Protein 3ST1 (pdb70)

Sequence (212 aa):
AGTVMDHDKIAKLPASGSPLETKFQPQLHIGNGCHSYPAVDAQGNWSGGLKPTGAPSAACKDTSKAQTYVRSSATFQGKTALVYAWYMPKDEISTGIGHRHDWEGAVVFLNSDTQQIDGVAASAHGKWRKYPNPGGANIDDTHVKLQYSAEPVINSHALDLTDKGGDLPTLASWEGMGADARAAINERSHWGDANPPIADSLIGSSLSGAWMW

Foldseek 3Di:
DAEEDAQVPADAFFFDADPLLLLQAAFEAEPDAAAFAHQAALQQHGYLFDAQADARHPPGHDPVRHEKEWEWDCPPQWIKIKMKTKTQWWYPYGPQGGGMAIWIKIFTAHNPPRATQWMWTDDPVAIRIGGPDDDLQADNNHGYWYWDRDVVSSTIIIDGDSDGHDDHRYHYCVRSDDSNLVSLQPQVSGVSYHHCVHPVRVVVVRVRHDDD

Secondary structure (DSSP, 8-state):
---EE-TTTSPPPPP---HHHHHTPPEEEE-SSPPPB-SB-TTS-EE----S-SSTTTT---GGG--EEEEEEEETTEEEEEEEEEEEEEEEETTEEEEEEEEEEEEEEETTT--EEEEEEEETTEEEEEES--GGGEETTEEEEEEEEEGGGTEEEEEE-SS--B---EEETTTS-HHHHHHHH-GGGSTT---TTSTTTHHHHHHHH---

Organism: Moniliophthora perniciosa (NCBI:txid153609)

Solvent-accessible surface area: 8728 Å² total; per-residue (Å²): 146,23,75,82,60,75,15,64,130,3,63,67,2,97,77,40,20,45,122,42,13,70,94,6,6,0,18,4,53,27,38,75,7,1,42,4,4,0,0,0,5,50,115,7,23,59,0,19,8,30,134,19,55,42,57,49,31,34,61,0,123,62,91,75,46,16,0,0,0,0,44,57,25,124,37,120,52,36,36,0,1,0,0,0,0,0,0,0,5,5,0,38,52,90,47,96,25,54,101,8,5,18,5,0,0,0,0,0,0,38,78,129,98,83,96,17,14,0,0,0,0,13,7,86,83,156,47,67,91,34,82,108,21,33,66,65,41,40,68,121,23,29,0,27,0,46,0,18,29,33,88,136,56,101,1,2,0,0,56,40,14,91,102,49,23,70,78,12,45,7,0,4,24,149,37,12,31,65,83,0,66,61,5,0,39,76,86,97,30,0,62,92,9,73,0,11,0,0,86,74,36,22,44,65,4,14,70,25,0,49,36,133

Structure (mmCIF, N/CA/C/O backbone):
data_3ST1
#
_entry.id   3ST1
#
_cell.length_a   89.480
_cell.length_b   44.210
_cell.length_c   60.170
_cell.angle_alpha   90.00
_cell.angle_beta   110.04
_cell.angle_gamma   90.00
#
_symmetry.space_group_name_H-M   'C 1 2 1'
#
loop_
_entity.id
_entity.type
_entity.pdbx_description
1 polymer 'Necrosis-and ethylene-inducing protein'
2 non-polymer 'ZINC ION'
3 non-polymer 'SODIUM ION'
4 water water
#
loop_
_atom_site.group_PDB
_atom_site.id
_atom_site.type_symbol
_atom_site.label_atom_id
_atom_site.label_alt_id
_atom_site.label_comp_id
_atom_site.label_asym_id
_atom_site.label_entity_id
_atom_site.label_seq_id
_atom_site.pdbx_PDB_ins_code
_atom_site.Cartn_x
_atom_site.Cartn_y
_atom_site.Cartn_z
_atom_site.occupancy
_atom_site.B_iso_or_equiv
_atom_site.auth_seq_id
_atom_site.auth_comp_id
_atom_site.auth_asym_id
_atom_site.auth_atom_id
_atom_site.pdbx_PDB_model_num
ATOM 1 N N . ALA A 1 3 ? -5.263 -22.756 24.385 1.00 28.71 19 ALA A N 1
ATOM 2 C CA . ALA A 1 3 ? -6.346 -21.728 24.119 1.00 27.30 19 ALA A CA 1
ATOM 3 C C . ALA A 1 3 ? -5.661 -20.372 23.874 1.00 25.96 19 ALA A C 1
ATOM 4 O O . ALA A 1 3 ? -4.551 -20.156 24.382 1.00 26.55 19 ALA A O 1
ATOM 6 N N . GLY A 1 4 ? -6.301 -19.477 23.117 1.00 23.22 20 GLY A N 1
ATOM 7 C CA . GLY A 1 4 ? -5.809 -18.093 22.995 1.00 19.58 20 GLY A CA 1
ATOM 8 C C . GLY A 1 4 ? -5.646 -17.412 24.335 1.00 16.95 20 GLY A C 1
ATOM 9 O O . GLY A 1 4 ? -6.423 -17.644 25.283 1.00 17.36 20 GLY A O 1
ATOM 10 N N . THR A 1 5 ? -4.621 -16.573 24.427 1.00 15.59 21 THR A N 1
ATOM 11 C CA . THR A 1 5 ? -4.362 -15.723 25.575 1.00 14.41 21 THR A CA 1
ATOM 12 C C . THR A 1 5 ? -4.025 -14.316 25.053 1.00 13.87 21 THR A C 1
ATOM 13 O O . THR A 1 5 ? -3.816 -14.130 23.839 1.00 14.08 21 THR A O 1
ATOM 17 N N . VAL A 1 6 ? -3.904 -13.350 25.960 1.00 13.07 22 VAL A N 1
ATOM 18 C CA . VAL A 1 6 ? -3.340 -12.040 25.596 1.00 12.97 22 VAL A CA 1
ATOM 19 C C . VAL A 1 6 ? -1.893 -12.247 25.184 1.00 13.36 22 VAL A C 1
ATOM 20 O O . VAL A 1 6 ? -1.233 -13.211 25.645 1.00 12.74 22 VAL A O 1
ATOM 24 N N . MET A 1 7 ? -1.416 -11.420 24.253 1.00 13.44 23 MET A N 1
ATOM 25 C CA . MET A 1 7 ? -0.015 -11.382 23.854 1.00 14.70 23 MET A CA 1
ATOM 26 C C . MET A 1 7 ? 0.443 -9.962 23.669 1.00 14.43 23 MET A C 1
ATOM 27 O O . MET A 1 7 ? -0.358 -9.095 23.377 1.00 15.09 23 MET A O 1
ATOM 32 N N . ASP A 1 8 ? 1.749 -9.732 23.824 1.00 14.30 24 ASP A N 1
ATOM 33 C CA . ASP A 1 8 ? 2.294 -8.376 23.607 1.00 13.46 24 ASP A CA 1
ATOM 34 C C . ASP A 1 8 ? 1.892 -7.804 22.233 1.00 12.46 24 ASP A C 1
ATOM 35 O O . ASP A 1 8 ? 1.945 -8.505 21.241 1.00 12.24 24 ASP A O 1
ATOM 40 N N . HIS A 1 9 ? 1.510 -6.521 22.166 1.00 12.11 25 HIS A N 1
ATOM 41 C CA . HIS A 1 9 ? 1.045 -5.964 20.896 1.00 11.12 25 HIS A CA 1
ATOM 42 C C . HIS A 1 9 ? 2.048 -6.134 19.724 1.00 12.55 25 HIS A C 1
ATOM 43 O O . HIS A 1 9 ? 1.625 -6.153 18.596 1.00 10.26 25 HIS A O 1
ATOM 50 N N . ASP A 1 10 ? 3.375 -6.160 20.013 1.00 14.11 26 ASP A N 1
ATOM 51 C CA . ASP A 1 10 ? 4.440 -6.276 19.009 1.00 14.26 26 ASP A CA 1
ATOM 52 C C . ASP A 1 10 ? 4.958 -7.684 18.806 1.00 15.98 26 ASP A C 1
ATOM 53 O O . ASP A 1 10 ? 5.910 -7.885 18.054 1.00 16.91 26 ASP A O 1
ATOM 58 N N . LYS A 1 11 ? 4.305 -8.660 19.418 1.00 15.70 27 LYS A N 1
ATOM 59 C CA . LYS A 1 11 ? 4.675 -10.071 19.300 1.00 17.10 27 LYS A CA 1
ATOM 60 C C . LYS A 1 11 ? 3.577 -10.915 18.660 1.00 17.46 27 LYS A C 1
ATOM 61 O O . LYS A 1 11 ? 3.838 -12.000 18.107 1.00 19.89 27 LYS A O 1
ATOM 67 N N . ILE A 1 12 ? 2.345 -10.431 18.716 1.00 16.78 28 ILE A N 1
ATOM 68 C CA . ILE A 1 12 ? 1.260 -11.162 18.086 1.00 16.65 28 ILE A CA 1
ATOM 69 C C . ILE A 1 12 ? 1.472 -11.226 16.559 1.00 16.04 28 ILE A C 1
ATOM 70 O O . ILE A 1 12 ? 1.798 -10.212 15.942 1.00 15.99 28 ILE A O 1
ATOM 75 N N . ALA A 1 13 ? 1.357 -12.438 15.973 1.00 14.85 29 ALA A N 1
ATOM 76 C CA . ALA A 1 13 ? 1.585 -12.657 14.520 1.00 14.17 29 ALA A CA 1
ATOM 77 C C . ALA A 1 13 ? 0.364 -12.192 13.742 1.00 14.46 29 ALA A C 1
ATOM 78 O O . ALA A 1 13 ? -0.761 -12.418 14.190 1.00 16.79 29 ALA A O 1
ATOM 80 N N . LYS A 1 14 ? 0.546 -11.538 12.602 1.00 11.70 30 LYS A N 1
ATOM 81 C CA . LYS A 1 14 ? -0.607 -11.158 11.826 1.00 11.92 30 LYS A CA 1
ATOM 82 C C . LYS A 1 14 ? -1.354 -12.333 11.138 1.00 11.59 30 LYS A C 1
ATOM 83 O O . LYS A 1 14 ? -0.848 -13.463 10.937 1.00 11.82 30 LYS A O 1
ATOM 89 N N . LEU A 1 15 ? -2.598 -12.065 10.825 1.00 11.58 31 LEU A N 1
ATOM 90 C CA . LEU A 1 15 ? -3.358 -12.938 9.908 1.00 12.66 31 LEU A CA 1
ATOM 91 C C . LEU A 1 15 ? -2.881 -12.781 8.442 1.00 11.58 31 LEU A C 1
ATOM 92 O O . LEU A 1 15 ? -2.632 -11.636 7.963 1.00 13.14 31 LEU A O 1
ATOM 97 N N . PRO A 1 16 ? -2.775 -13.937 7.699 1.00 13.31 32 PRO A N 1
ATOM 98 C CA . PRO A 1 16 ? -2.469 -13.822 6.291 1.00 12.82 32 PRO A CA 1
ATOM 99 C C . PRO A 1 16 ? -3.616 -13.171 5.515 1.00 11.15 32 PRO A C 1
ATOM 100 O O . PRO A 1 16 ? -4.770 -13.070 6.018 1.00 11.99 32 PRO A O 1
ATOM 104 N N . ALA A 1 17 ? -3.313 -12.736 4.291 1.00 10.98 33 ALA A N 1
ATOM 105 C CA . ALA A 1 17 ? -4.355 -12.156 3.425 1.00 11.05 33 ALA A CA 1
ATOM 106 C C . ALA A 1 17 ? -5.410 -13.221 3.102 1.00 11.31 33 ALA A C 1
ATOM 107 O O . ALA A 1 17 ? -5.069 -14.351 2.709 1.00 11.79 33 ALA A O 1
ATOM 109 N N . SER A 1 18 ? -6.679 -12.897 3.299 1.00 10.60 34 SER A N 1
ATOM 110 C CA . SER A 1 18 ? -7.770 -13.816 2.984 1.00 10.49 34 SER A CA 1
ATOM 111 C C . SER A 1 18 ? -8.974 -13.051 2.391 1.00 10.79 34 SER A C 1
ATOM 112 O O . SER A 1 18 ? -10.031 -13.630 2.131 1.00 11.50 34 SER A O 1
ATOM 115 N N . GLY A 1 19 ? -8.802 -11.768 2.090 1.00 9.36 35 GLY A N 1
ATOM 116 C CA . GLY A 1 19 ? -9.891 -11.011 1.457 1.00 9.72 35 GLY A CA 1
ATOM 117 C C . GLY A 1 19 ? -10.312 -11.604 0.091 1.00 10.85 35 GLY A C 1
ATOM 118 O O . GLY A 1 19 ? -9.462 -12.063 -0.691 1.00 10.58 35 GLY A O 1
ATOM 119 N N . SER A 1 20 ? -11.600 -11.556 -0.215 1.00 10.30 36 SER A N 1
ATOM 120 C CA . SER A 1 20 ? -12.038 -11.989 -1.540 1.00 9.66 36 SER A CA 1
ATOM 121 C C . SER A 1 20 ? -11.508 -10.984 -2.595 1.00 10.30 36 SER A C 1
ATOM 122 O O . SER A 1 20 ? -10.965 -9.910 -2.256 1.00 9.54 36 SER A O 1
ATOM 125 N N . PRO A 1 21 ? -11.644 -11.328 -3.872 1.00 10.61 37 PRO A N 1
ATOM 126 C CA . PRO A 1 21 ? -11.211 -10.371 -4.888 1.00 10.27 37 PRO A CA 1
ATOM 127 C C . PRO A 1 21 ? -12.019 -9.064 -4.757 1.00 9.63 37 PRO A C 1
ATOM 128 O O . PRO A 1 21 ? -11.477 -7.959 -4.908 1.00 9.39 37 PRO A O 1
ATOM 132 N N . LEU A 1 22 ? -13.294 -9.180 -4.442 1.00 9.23 38 LEU A N 1
ATOM 133 C CA . LEU A 1 22 ? -14.118 -7.960 -4.307 1.00 9.67 38 LEU A CA 1
ATOM 134 C C . LEU A 1 22 ? -13.699 -7.118 -3.079 1.00 9.10 38 LEU A C 1
ATOM 135 O O . LEU A 1 22 ? -13.569 -5.896 -3.173 1.00 7.10 38 LEU A O 1
ATOM 140 N N . GLU A 1 23 ? -13.533 -7.780 -1.939 1.00 9.47 39 GLU A N 1
ATOM 141 C CA . GLU A 1 23 ? -13.021 -7.142 -0.725 1.00 7.77 39 GLU A CA 1
ATOM 142 C C . GLU A 1 23 ? -11.666 -6.486 -0.934 1.00 8.86 39 GLU A C 1
ATOM 143 O O . GLU A 1 23 ? -11.414 -5.385 -0.416 1.00 7.50 39 GLU A O 1
ATOM 149 N N . THR A 1 24 ? -10.778 -7.188 -1.645 1.00 8.91 40 THR A N 1
ATOM 150 C CA . THR A 1 24 ? -9.479 -6.609 -1.952 1.00 7.80 40 THR A CA 1
ATOM 151 C C . THR A 1 24 ? -9.573 -5.379 -2.860 1.00 8.91 40 THR A C 1
ATOM 152 O O . THR A 1 24 ? -8.886 -4.339 -2.620 1.00 6.43 40 THR A O 1
ATOM 156 N N . LYS A 1 25 ? -10.394 -5.487 -3.936 1.00 7.63 41 LYS A N 1
ATOM 157 C CA . LYS A 1 25 ? -10.628 -4.397 -4.870 1.00 10.15 41 LYS A CA 1
ATOM 158 C C . LYS A 1 25 ? -11.050 -3.062 -4.172 1.00 9.29 41 LYS A C 1
ATOM 159 O O . LYS A 1 25 ? -10.542 -1.970 -4.486 1.00 10.76 41 LYS A O 1
ATOM 165 N N . PHE A 1 26 ? -11.930 -3.206 -3.175 1.00 9.31 42 PHE A N 1
ATOM 166 C CA . PHE A 1 26 ? -12.569 -2.044 -2.586 1.00 8.90 42 PHE A CA 1
ATOM 167 C C . PHE A 1 26 ? -12.029 -1.619 -1.234 1.00 9.13 42 PHE A C 1
ATOM 168 O O . PHE A 1 26 ? -12.578 -0.729 -0.608 1.00 9.56 42 PHE A O 1
ATOM 176 N N . GLN A 1 27 ? -10.912 -2.228 -0.805 1.00 9.19 43 GLN A N 1
ATOM 177 C CA . GLN A 1 27 ? -10.306 -1.888 0.460 1.00 8.43 43 GLN A CA 1
ATOM 178 C C . GLN A 1 27 ? -9.917 -0.368 0.417 1.00 8.21 43 GLN A C 1
ATOM 179 O O . GLN A 1 27 ? -9.220 0.049 -0.516 1.00 9.09 43 GLN A O 1
ATOM 185 N N . PRO A 1 28 ? -10.406 0.424 1.357 1.00 7.98 44 PRO A N 1
ATOM 186 C CA . PRO A 1 28 ? -9.914 1.790 1.411 1.00 7.80 44 PRO A CA 1
ATOM 187 C C . PRO A 1 28 ? -8.417 1.827 1.682 1.00 7.91 44 PRO A C 1
ATOM 188 O O . PRO A 1 28 ? -7.904 1.038 2.526 1.00 9.05 44 PRO A O 1
ATOM 192 N N . GLN A 1 29 ? -7.769 2.815 1.061 1.00 7.63 45 GLN A N 1
ATOM 193 C CA . GLN A 1 29 ? -6.421 3.196 1.450 1.00 7.95 45 GLN A CA 1
ATOM 194 C C . GLN A 1 29 ? -6.520 3.904 2.799 1.00 9.03 45 GLN A C 1
ATOM 195 O O . GLN A 1 29 ? -7.498 4.621 3.079 1.00 10.26 45 GLN A O 1
ATOM 201 N N . LEU A 1 30 ? -5.481 3.754 3.607 1.00 7.64 46 LEU A N 1
ATOM 202 C CA . LEU A 1 30 ? -5.526 4.364 4.916 1.00 8.47 46 LEU A CA 1
ATOM 203 C C . LEU A 1 30 ? -4.236 5.112 5.125 1.00 8.03 46 LEU A C 1
ATOM 204 O O . LEU A 1 30 ? -3.165 4.514 5.172 1.00 8.94 46 LEU A O 1
ATOM 209 N N . HIS A 1 31 ? -4.329 6.430 5.211 1.00 9.09 47 HIS A N 1
ATOM 210 C CA . HIS A 1 31 ? -3.158 7.246 5.467 1.00 9.70 47 HIS A CA 1
ATOM 211 C C . HIS A 1 31 ? -3.120 7.596 6.940 1.00 9.28 47 HIS A C 1
ATOM 212 O O . HIS A 1 31 ? -4.076 8.155 7.426 1.00 11.76 47 HIS A O 1
ATOM 219 N N . ILE A 1 32 ? -1.991 7.330 7.619 1.00 10.83 48 ILE A N 1
ATOM 220 C CA . ILE A 1 32 ? -1.808 7.632 9.041 1.00 10.05 48 ILE A CA 1
ATOM 221 C C . ILE A 1 32 ? -1.295 9.080 9.121 1.00 12.30 48 ILE A C 1
ATOM 222 O O . ILE A 1 32 ? -0.126 9.359 8.864 1.00 12.12 48 ILE A O 1
ATOM 227 N N . GLY A 1 33 ? -2.187 9.985 9.451 1.00 11.59 49 GLY A N 1
ATOM 228 C CA . GLY A 1 33 ? -1.800 11.375 9.625 1.00 12.75 49 GLY A CA 1
ATOM 229 C C . GLY A 1 33 ? -1.001 11.587 10.886 1.00 12.84 49 GLY A C 1
ATOM 230 O O . GLY A 1 33 ? -0.044 12.357 10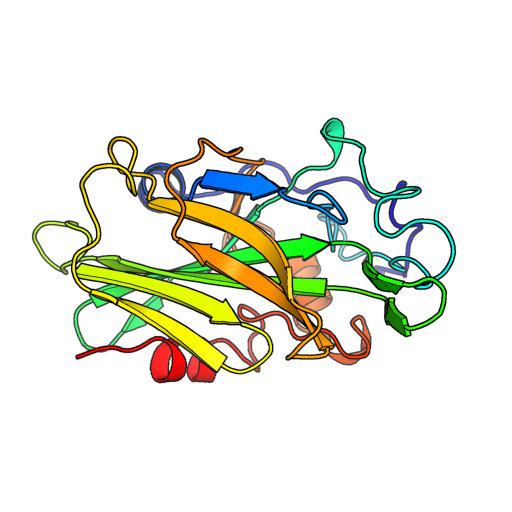.892 1.00 12.42 49 GLY A O 1
ATOM 231 N N . ASN A 1 34 ? -1.435 10.929 11.965 1.00 12.60 50 ASN A N 1
ATOM 232 C CA . ASN A 1 34 ? -0.727 10.867 13.247 1.00 13.16 50 ASN A CA 1
ATOM 233 C C . ASN A 1 34 ? -1.273 9.708 14.102 1.00 11.74 50 ASN A C 1
ATOM 234 O O . ASN A 1 34 ? -2.275 9.067 13.740 1.00 11.47 50 ASN A O 1
ATOM 239 N N . GLY A 1 35 ? -0.562 9.409 15.182 1.00 11.42 51 GLY A N 1
ATOM 240 C CA . GLY A 1 35 ? -0.855 8.278 16.026 1.00 10.36 51 GLY A CA 1
ATOM 241 C C . GLY A 1 35 ? -0.271 7.005 15.467 1.00 10.39 51 GLY A C 1
ATOM 242 O O . GLY A 1 35 ? 0.680 7.019 14.673 1.00 12.91 51 GLY A O 1
ATOM 243 N N . CYS A 1 36 ? -0.870 5.893 15.862 1.00 9.83 52 CYS A N 1
ATOM 244 C CA . CYS A 1 36 ? -0.399 4.558 15.542 1.00 9.07 52 CYS A CA 1
ATOM 245 C C . CYS A 1 36 ? -0.718 4.168 14.094 1.00 8.66 52 CYS A C 1
ATOM 246 O O . CYS A 1 36 ? -1.756 4.528 13.518 1.00 8.75 52 CYS A O 1
ATOM 249 N N . HIS A 1 37 ? 0.158 3.356 13.544 1.00 8.78 53 HIS A N 1
ATOM 250 C CA . HIS A 1 37 ? -0.194 2.549 12.408 1.00 9.60 53 HIS A CA 1
ATOM 251 C C . HIS A 1 37 ? -1.017 1.327 12.892 1.00 9.63 53 HIS A C 1
ATOM 252 O O . HIS A 1 37 ? -1.090 1.009 14.108 1.00 9.26 53 HIS A O 1
ATOM 259 N N . SER A 1 38 ? -1.627 0.642 11.930 1.00 8.84 54 SER A N 1
ATOM 260 C CA . SER A 1 38 ? -2.497 -0.460 12.258 1.00 8.22 54 SER A CA 1
ATOM 261 C C . SER A 1 38 ? -1.615 -1.626 12.673 1.00 7.82 54 SER A C 1
ATOM 262 O O . SER A 1 38 ? -0.480 -1.772 12.170 1.00 10.55 54 SER A O 1
ATOM 265 N N . TYR A 1 39 ? -2.157 -2.476 13.570 1.00 7.28 55 TYR A N 1
ATOM 266 C CA . TYR A 1 39 ? -1.459 -3.662 14.118 1.00 7.77 55 TYR A CA 1
ATOM 267 C C . TYR A 1 39 ? -2.425 -4.820 14.077 1.00 7.82 55 TYR A C 1
ATOM 268 O O . TYR A 1 39 ? -3.612 -4.602 13.863 1.00 8.59 55 TYR A O 1
ATOM 277 N N . PRO A 1 40 ? -1.914 -6.049 14.234 1.00 8.38 56 PRO A N 1
ATOM 278 C CA . PRO A 1 40 ? -2.844 -7.199 14.344 1.00 8.41 56 PRO A CA 1
ATOM 279 C C . PRO A 1 40 ? -3.511 -7.185 15.722 1.00 9.15 56 PRO A C 1
ATOM 280 O O . PRO A 1 40 ? -2.813 -7.124 16.775 1.00 9.68 56 PRO A O 1
ATOM 284 N N . ALA A 1 41 ? -4.836 -7.290 15.746 1.00 8.83 57 ALA A N 1
ATOM 285 C CA . ALA A 1 41 ? -5.529 -7.291 17.036 1.00 8.84 57 ALA A CA 1
ATOM 286 C C . ALA A 1 41 ? -5.520 -8.770 17.534 1.00 7.77 57 ALA A C 1
ATOM 287 O O . ALA A 1 41 ? -5.545 -9.008 18.740 1.00 7.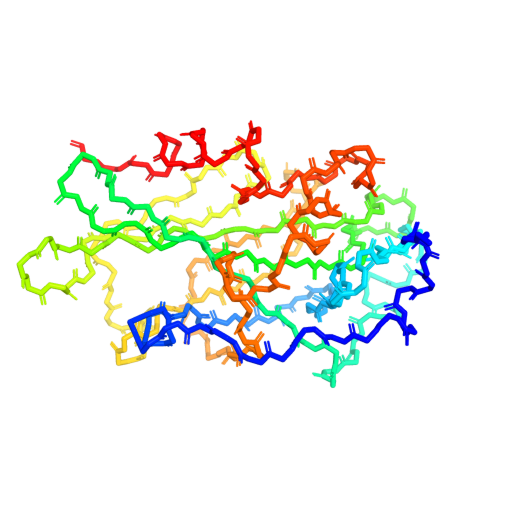91 57 ALA A O 1
ATOM 289 N N . VAL A 1 42 ? -5.478 -9.731 16.596 1.00 8.05 58 VAL A N 1
ATOM 290 C CA . VAL A 1 42 ? -5.631 -11.167 16.912 1.00 9.18 58 VAL A CA 1
ATOM 291 C C . VAL A 1 42 ? -4.737 -12.006 16.005 1.00 10.36 58 VAL A C 1
ATOM 292 O O . VAL A 1 42 ? -4.275 -11.500 15.009 1.00 10.98 58 VAL A O 1
ATOM 296 N N . ASP A 1 43 ? -4.450 -13.260 16.388 1.00 11.64 59 ASP A N 1
ATOM 297 C CA . ASP A 1 43 ? -3.763 -14.179 15.457 1.00 11.07 59 ASP A CA 1
ATOM 298 C C . ASP A 1 43 ? -4.651 -15.368 15.065 1.00 12.09 59 ASP A C 1
ATOM 299 O O . ASP A 1 43 ? -5.802 -15.483 15.538 1.00 12.10 59 ASP A O 1
ATOM 304 N N . ALA A 1 44 ? -4.145 -16.231 14.168 1.00 13.09 60 ALA A N 1
ATOM 305 C CA . ALA A 1 44 ? -4.939 -17.381 13.758 1.00 14.15 60 ALA A CA 1
ATOM 306 C C . ALA A 1 44 ? -5.329 -18.284 14.939 1.00 13.66 60 ALA A C 1
ATOM 307 O O . ALA A 1 44 ? -6.302 -19.034 14.821 1.00 13.99 60 ALA A O 1
ATOM 309 N N . GLN A 1 45 ? -4.611 -18.223 16.051 1.00 14.93 61 GLN A N 1
ATOM 310 C CA . GLN A 1 45 ? -4.886 -19.150 17.149 1.00 16.39 61 GLN A CA 1
ATOM 311 C C . GLN A 1 45 ? -5.885 -18.560 18.147 1.00 16.37 61 GLN A C 1
ATOM 312 O O . GLN A 1 45 ? -6.189 -19.190 19.189 1.00 17.70 61 GLN A O 1
ATOM 318 N N . GLY A 1 46 ? -6.378 -17.355 17.881 1.00 14.67 62 GLY A N 1
ATOM 319 C CA . GLY A 1 46 ? -7.217 -16.656 18.831 1.00 12.24 62 GLY A CA 1
ATOM 320 C C . GLY A 1 46 ? -6.552 -15.954 19.985 1.00 12.22 62 GLY A C 1
ATOM 321 O O . GLY A 1 46 ? -7.243 -15.614 20.949 1.00 12.24 62 GLY A O 1
ATOM 322 N N . ASN A 1 47 ? -5.222 -15.750 19.922 1.00 11.17 63 ASN A N 1
ATOM 323 C CA . ASN A 1 47 ? -4.537 -14.771 20.809 1.00 10.09 63 ASN A CA 1
ATOM 324 C C . ASN A 1 47 ? -4.950 -13.384 20.474 1.00 10.24 63 ASN A C 1
ATOM 325 O O . ASN A 1 47 ? -5.479 -13.161 19.385 1.00 10.90 63 ASN A O 1
ATOM 330 N N . TRP A 1 48 ? -4.858 -12.466 21.456 1.00 9.81 64 TRP A N 1
ATOM 331 C CA . TRP A 1 48 ? -5.350 -11.101 21.228 1.00 10.37 64 TRP A CA 1
ATOM 332 C C . TRP A 1 48 ? -4.300 -10.142 21.795 1.00 10.25 64 TRP A C 1
ATOM 333 O O . TRP A 1 48 ? -3.561 -10.472 22.732 1.00 8.30 64 TRP A O 1
ATOM 344 N N . SER A 1 49 ? -4.234 -8.962 21.210 1.00 9.39 65 SER A N 1
ATOM 345 C CA . SER A 1 49 ? -3.269 -7.990 21.591 1.00 8.67 65 SER A CA 1
ATOM 346 C C . SER A 1 49 ? -3.589 -7.399 22.929 1.00 8.27 65 SER A C 1
ATOM 347 O O . SER A 1 49 ? -4.725 -7.028 23.168 1.00 9.68 65 SER A O 1
ATOM 350 N N . GLY A 1 50 ? -2.559 -7.201 23.742 1.00 7.67 66 GLY A N 1
ATOM 351 C CA . GLY A 1 50 ? -2.708 -6.495 25.020 1.00 8.90 66 GLY A CA 1
ATOM 352 C C . GLY A 1 50 ? -2.732 -4.987 24.803 1.00 9.26 66 GLY A C 1
ATOM 353 O O . GLY A 1 50 ? -2.991 -4.251 25.743 1.00 9.02 66 GLY A O 1
ATOM 354 N N . GLY A 1 51 ? -2.489 -4.528 23.567 1.00 8.04 67 GLY A N 1
ATOM 355 C CA . GLY A 1 51 ? -2.586 -3.079 23.267 1.00 8.36 67 GLY A CA 1
ATOM 356 C C . GLY A 1 51 ? -1.429 -2.339 23.909 1.00 9.50 67 GLY A C 1
ATOM 357 O O . GLY A 1 51 ? -0.471 -2.979 24.392 1.00 8.53 67 GLY A O 1
ATOM 358 N N . LEU A 1 52 ? -1.572 -1.011 23.996 1.00 9.46 68 LEU A N 1
ATOM 359 C CA . LEU A 1 52 ? -0.595 -0.163 24.651 1.00 9.57 68 LEU A CA 1
ATOM 360 C C . LEU A 1 52 ? -1.234 0.814 25.602 1.00 9.86 68 LEU A C 1
ATOM 361 O O . LEU A 1 52 ? -2.302 1.358 25.308 1.00 9.95 68 LEU A O 1
ATOM 366 N N . LYS A 1 53 ? -0.514 1.125 26.698 1.00 9.77 69 LYS A N 1
ATOM 367 C CA . LYS A 1 53 ? -1.013 2.106 27.673 1.00 10.16 69 LYS A CA 1
ATOM 368 C C . LYS A 1 53 ? -0.910 3.403 26.934 1.00 10.48 69 LYS A C 1
ATOM 369 O O . LYS A 1 53 ? 0.106 3.604 26.223 1.00 11.00 69 LYS A O 1
ATOM 375 N N . PRO A 1 54 ? -1.904 4.296 27.095 1.00 11.20 70 PRO A N 1
ATOM 376 C CA . PRO A 1 54 ? -1.787 5.560 26.323 1.00 11.92 70 PRO A CA 1
ATOM 377 C C . PRO A 1 54 ? -0.904 6.664 27.003 1.00 14.09 70 PRO A C 1
ATOM 378 O O . PRO A 1 54 ? -1.347 7.819 27.235 1.00 12.61 70 PRO A O 1
ATOM 382 N N . THR A 1 55 ? 0.349 6.310 27.256 1.00 14.73 71 THR A N 1
ATOM 383 C CA . THR A 1 55 ? 1.328 7.280 27.763 1.00 15.96 71 THR A CA 1
ATOM 384 C C . THR A 1 55 ? 2.516 7.237 26.801 1.00 17.07 71 THR A C 1
ATOM 385 O O . THR A 1 55 ? 2.576 6.398 25.890 1.00 14.81 71 THR A O 1
ATOM 389 N N . GLY A 1 56 ? 3.474 8.133 26.991 1.00 18.09 72 GLY A N 1
ATOM 390 C CA . GL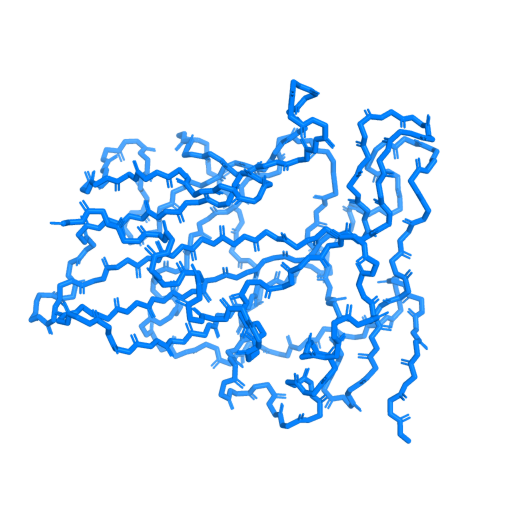Y A 1 56 ? 4.551 8.250 26.013 1.00 18.38 72 GLY A CA 1
ATOM 391 C C . GLY A 1 56 ? 4.013 9.031 24.824 1.00 17.97 72 GLY A C 1
ATOM 392 O O . GLY A 1 56 ? 2.917 9.590 24.865 1.00 18.19 72 GLY A O 1
ATOM 393 N N . ALA A 1 57 ? 4.776 9.085 23.752 1.00 17.74 73 ALA A N 1
ATOM 394 C CA . ALA A 1 57 ? 4.348 9.813 22.556 1.00 18.59 73 ALA A CA 1
ATOM 395 C C . ALA A 1 57 ? 3.181 9.024 21.877 1.00 18.54 73 ALA A C 1
ATOM 396 O O . ALA A 1 57 ? 3.176 7.781 21.905 1.00 16.84 73 ALA A O 1
ATOM 398 N N . PRO A 1 58 ? 2.200 9.754 21.291 1.00 19.35 74 PRO A N 1
ATOM 399 C CA . PRO A 1 58 ? 1.026 9.076 20.658 1.00 18.49 74 PRO A CA 1
ATOM 400 C C . PRO A 1 58 ? 1.351 7.964 19.657 1.00 17.84 74 PRO A C 1
ATOM 401 O O . PRO A 1 58 ? 0.519 7.087 19.485 1.00 17.00 74 PRO A O 1
ATOM 405 N N . SER A 1 59 ? 2.526 7.990 19.008 1.00 17.44 75 SER A N 1
ATOM 406 C CA . SER A 1 59 ? 2.890 6.944 18.072 1.00 15.87 75 SER A CA 1
ATOM 407 C C . SER A 1 59 ? 4.027 6.044 18.605 1.00 15.26 75 SER A C 1
ATOM 408 O O . SER A 1 59 ? 4.497 5.137 17.884 1.00 15.27 75 SER A O 1
ATOM 411 N N . ALA A 1 60 ? 4.460 6.255 19.856 1.00 14.22 76 ALA A N 1
ATOM 412 C CA . ALA A 1 60 ? 5.580 5.437 20.370 1.00 13.63 76 ALA A CA 1
ATOM 413 C C . ALA A 1 60 ? 5.175 3.961 20.446 1.00 13.05 76 ALA A C 1
ATOM 414 O O . ALA A 1 60 ? 4.112 3.667 20.940 1.00 15.22 76 ALA A O 1
ATOM 416 N N . ALA A 1 61 ? 6.062 3.072 20.047 1.00 12.02 77 ALA A N 1
ATOM 417 C CA . ALA A 1 61 ? 5.862 1.637 20.046 1.00 12.57 77 ALA A CA 1
ATOM 418 C C . ALA A 1 61 ? 4.736 1.151 19.109 1.00 11.69 77 ALA A C 1
ATOM 419 O O . ALA A 1 61 ? 4.401 -0.022 19.104 1.00 13.13 77 ALA A O 1
ATOM 421 N N . CYS A 1 62 ? 4.224 2.014 18.215 1.00 12.95 78 CYS A N 1
ATOM 422 C CA . CYS A 1 62 ? 3.172 1.524 17.322 1.00 11.71 78 CYS A CA 1
ATOM 423 C C . CYS A 1 62 ? 3.342 2.166 15.933 1.00 12.56 78 CYS A C 1
ATOM 424 O O . CYS A 1 62 ? 2.370 2.605 15.307 1.00 12.30 78 CYS A O 1
ATOM 427 N N . LYS A 1 63 ? 4.586 2.206 15.451 1.00 12.48 79 LYS A N 1
ATOM 428 C CA . LYS A 1 63 ? 4.861 2.794 14.151 1.00 13.67 79 LYS A CA 1
ATOM 429 C C . LYS A 1 63 ? 5.532 1.784 13.230 1.00 14.08 79 LYS A C 1
ATOM 430 O O . LYS A 1 63 ? 6.037 2.143 12.159 1.00 15.32 79 LYS A O 1
ATOM 436 N N . ASP A 1 64 ? 5.513 0.509 13.600 1.00 11.31 80 ASP A N 1
ATOM 437 C CA . ASP A 1 64 ? 6.114 -0.559 12.776 1.00 11.85 80 ASP A CA 1
ATOM 438 C C . ASP A 1 64 ? 5.208 -0.984 11.611 1.00 11.19 80 ASP A C 1
ATOM 439 O O . ASP A 1 64 ? 4.230 -1.708 11.789 1.00 12.20 80 ASP A O 1
ATOM 444 N N . THR A 1 65 ? 5.570 -0.562 10.400 1.00 11.27 81 THR A N 1
ATOM 445 C CA . THR A 1 65 ? 4.746 -0.826 9.229 1.00 10.73 81 THR A CA 1
ATOM 446 C C . THR A 1 65 ? 4.683 -2.267 8.851 1.00 10.42 81 THR A C 1
ATOM 447 O O . THR A 1 65 ? 3.751 -2.660 8.111 1.00 10.46 81 THR A O 1
ATOM 451 N N . SER A 1 66 ? 5.594 -3.107 9.407 1.00 11.12 82 SER A N 1
ATOM 452 C CA . SER A 1 66 ? 5.539 -4.543 9.062 1.00 9.11 82 SER A CA 1
ATOM 453 C C . SER A 1 66 ? 4.375 -5.247 9.761 1.00 9.59 82 SER A C 1
ATOM 454 O O . SER A 1 66 ? 4.036 -6.449 9.428 1.00 8.86 82 SER A O 1
ATOM 457 N N . LYS A 1 67 ? 3.757 -4.524 10.700 1.00 10.13 83 LYS A N 1
ATOM 458 C CA . LYS A 1 67 ? 2.631 -5.130 11.479 1.00 10.67 83 LYS A CA 1
ATOM 459 C C . LYS A 1 67 ? 1.240 -4.804 10.931 1.00 9.81 83 LYS A C 1
ATOM 460 O O . LYS A 1 67 ? 0.209 -5.253 11.492 1.00 9.56 83 LYS A O 1
ATOM 466 N N . ALA A 1 68 ? 1.207 -4.045 9.862 1.00 10.04 84 ALA A N 1
ATOM 467 C CA . ALA A 1 68 ? -0.053 -3.498 9.318 1.00 8.90 84 ALA A CA 1
ATOM 468 C C . ALA A 1 68 ? -1.078 -4.602 9.019 1.00 9.06 84 ALA A C 1
ATOM 469 O O . ALA A 1 68 ? -0.740 -5.676 8.510 1.00 9.87 84 ALA A O 1
ATOM 471 N N . GLN A 1 69 ? -2.348 -4.341 9.332 1.00 7.13 85 GLN A N 1
ATOM 472 C CA . GLN A 1 69 ? -3.406 -5.331 9.064 1.00 8.07 85 GLN A CA 1
ATOM 473 C C . GLN A 1 69 ? -4.692 -4.578 8.777 1.00 8.44 85 GLN A C 1
ATOM 474 O O . GLN A 1 69 ? -4.978 -3.564 9.430 1.00 9.10 85 GLN A O 1
ATOM 480 N N . THR A 1 70 ? -5.541 -5.122 7.885 1.00 8.77 86 THR A N 1
ATOM 481 C CA . THR A 1 70 ? -6.889 -4.580 7.772 1.00 7.20 86 THR A CA 1
ATOM 482 C C . THR A 1 70 ? -7.823 -5.793 7.885 1.00 7.13 86 THR A C 1
ATOM 483 O O . THR A 1 70 ? -7.432 -6.909 7.500 1.00 6.22 86 THR A O 1
ATOM 487 N N . TYR A 1 71 ? -9.053 -5.578 8.373 1.00 6.39 87 TYR A N 1
ATOM 488 C CA . TYR A 1 71 ? -10.064 -6.676 8.405 1.00 6.62 87 TYR A CA 1
ATOM 489 C C . TYR A 1 71 ? -11.214 -6.285 7.512 1.00 6.49 87 TYR A C 1
ATOM 490 O O . TYR A 1 71 ? -11.456 -5.079 7.285 1.00 6.26 87 TYR A O 1
ATOM 499 N N . VAL A 1 72 ? -11.962 -7.274 7.053 1.00 6.54 88 VAL A N 1
ATOM 500 C CA . VAL A 1 72 ? -13.234 -6.933 6.396 1.00 7.14 88 VAL A CA 1
ATOM 501 C C . VAL A 1 72 ? -14.322 -7.986 6.682 1.00 8.11 88 VAL A C 1
ATOM 502 O O . VAL A 1 72 ? -14.037 -9.167 6.734 1.00 8.83 88 VAL A O 1
ATOM 506 N N . ARG A 1 73 ? -15.562 -7.530 6.860 1.00 8.28 89 ARG A N 1
ATOM 507 C CA . ARG A 1 73 ? -16.653 -8.438 6.969 1.00 8.11 89 ARG A CA 1
ATOM 508 C C . ARG A 1 73 ? -17.694 -7.956 5.968 1.00 8.26 89 ARG A C 1
ATOM 509 O O . ARG A 1 73 ? -18.061 -6.794 5.947 1.00 7.64 89 ARG A O 1
ATOM 517 N N . SER A 1 74 ? -18.135 -8.874 5.105 1.00 9.89 90 SER A N 1
ATOM 518 C CA A SER A 1 74 ? -19.122 -8.526 4.090 0.53 10.11 90 SER A CA 1
ATOM 519 C CA B SER A 1 74 ? -19.123 -8.545 4.089 0.47 10.42 90 SER A CA 1
ATOM 520 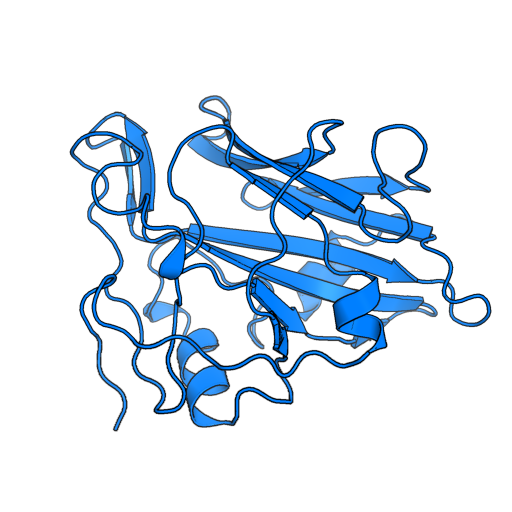C C . SER A 1 74 ? -20.528 -8.831 4.602 1.00 10.21 90 SER A C 1
ATOM 521 O O . SER A 1 74 ? -20.760 -9.800 5.389 1.00 9.62 90 SER A O 1
ATOM 526 N N . ALA A 1 75 ? -21.478 -8.024 4.146 1.00 10.77 91 ALA A N 1
ATOM 527 C CA . ALA A 1 75 ? -22.881 -8.306 4.428 1.00 11.82 91 ALA A CA 1
ATOM 528 C C . ALA A 1 75 ? -23.686 -7.893 3.204 1.00 12.77 91 ALA A C 1
ATOM 529 O O . ALA A 1 75 ? -23.300 -6.978 2.477 1.00 15.86 91 ALA A O 1
ATOM 531 N N . THR A 1 76 ? -24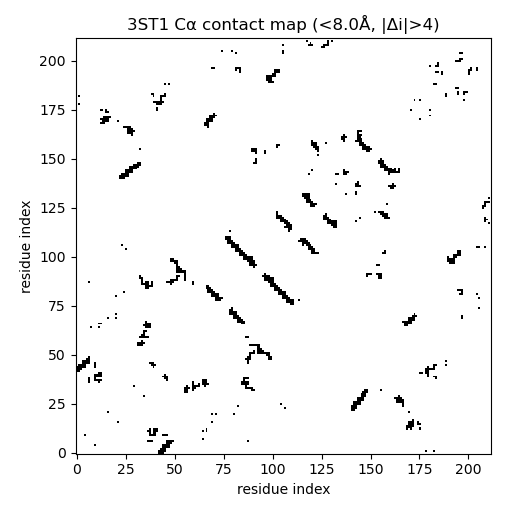.831 -8.500 2.983 1.00 11.36 92 THR A N 1
ATOM 532 C CA . THR A 1 76 ? -25.718 -7.961 1.937 1.00 10.63 92 THR A CA 1
ATOM 533 C C . THR A 1 76 ? -26.808 -7.277 2.716 1.00 10.85 92 THR A C 1
ATOM 534 O O . THR A 1 76 ? -27.413 -7.894 3.612 1.00 9.49 92 THR A O 1
ATOM 538 N N . PHE A 1 77 ? -27.042 -6.000 2.412 1.00 8.74 93 PHE A N 1
ATOM 539 C CA . PHE A 1 77 ? -27.813 -5.169 3.333 1.00 9.67 93 PHE A CA 1
ATOM 540 C C . PHE A 1 77 ? -28.679 -4.168 2.617 1.00 10.28 93 PHE A C 1
ATOM 541 O O . PHE A 1 77 ? -28.155 -3.296 1.934 1.00 10.71 93 PHE A O 1
ATOM 549 N N . GLN A 1 78 ? -29.995 -4.322 2.775 1.00 11.50 94 GLN A N 1
ATOM 550 C CA . GLN A 1 78 ? -30.988 -3.449 2.155 1.00 12.16 94 GLN A CA 1
ATOM 551 C C . GLN A 1 78 ? -30.660 -3.137 0.685 1.00 12.03 94 GLN A C 1
ATOM 552 O O . GLN A 1 78 ? -30.728 -1.991 0.250 1.00 11.55 94 GLN A O 1
ATOM 558 N N . GLY A 1 79 ? -30.300 -4.158 -0.082 1.00 12.05 95 GLY A N 1
ATOM 559 C CA . GLY A 1 79 ? -30.117 -3.985 -1.503 1.00 12.16 95 GLY A CA 1
ATOM 560 C C . GLY A 1 79 ? -28.731 -3.654 -1.981 1.00 14.42 95 GLY A C 1
ATOM 561 O O . GLY A 1 79 ? -28.532 -3.452 -3.199 1.00 15.03 95 GLY A O 1
ATOM 562 N N . LYS A 1 80 ? -27.773 -3.545 -1.053 1.00 10.95 96 LYS A N 1
ATOM 563 C CA . LYS A 1 80 ? -26.382 -3.206 -1.433 1.00 11.42 96 LYS A CA 1
ATOM 564 C C . LYS A 1 80 ? -25.442 -4.268 -0.891 1.00 10.93 96 LYS A C 1
ATOM 565 O O . LYS A 1 80 ? -25.773 -4.905 0.082 1.00 10.90 96 LYS A O 1
ATOM 571 N N . THR A 1 81 ? -24.295 -4.447 -1.507 1.00 10.86 97 THR A N 1
ATOM 572 C CA . THR A 1 81 ? -23.216 -5.220 -0.890 1.00 12.89 97 THR A CA 1
ATOM 573 C C . THR A 1 81 ? -22.512 -4.266 0.058 1.00 13.25 97 THR A C 1
ATOM 574 O O . THR A 1 81 ? -22.045 -3.195 -0.372 1.00 14.02 97 THR A O 1
ATOM 578 N N . ALA A 1 82 ? -22.466 -4.606 1.347 1.00 11.30 98 ALA A N 1
ATOM 579 C CA . ALA A 1 82 ? -21.732 -3.753 2.283 1.00 10.94 98 ALA A CA 1
ATOM 580 C C . ALA A 1 82 ? -20.437 -4.459 2.725 1.00 10.65 98 ALA A C 1
ATOM 581 O O . ALA A 1 82 ? -20.489 -5.552 3.271 1.00 10.79 98 ALA A O 1
ATOM 583 N N . LEU A 1 83 ? -19.306 -3.800 2.515 1.00 9.32 99 LEU A N 1
ATOM 584 C CA . LEU A 1 83 ? -18.000 -4.312 2.886 1.00 8.59 99 LEU A CA 1
ATOM 585 C C . LEU A 1 83 ? -17.572 -3.458 4.072 1.00 8.29 99 LEU A C 1
ATOM 586 O O . LEU A 1 83 ? -17.301 -2.254 3.931 1.00 8.60 99 LEU A O 1
ATOM 591 N N . VAL A 1 84 ? -17.583 -4.079 5.250 1.00 7.59 100 VAL A N 1
ATOM 592 C CA . VAL A 1 84 ? -17.223 -3.420 6.506 1.00 5.97 100 VAL A CA 1
ATOM 593 C C . VAL A 1 84 ? -15.771 -3.701 6.838 1.00 6.72 100 VAL A C 1
ATOM 594 O O . VAL A 1 84 ? -15.397 -4.828 7.259 1.00 7.79 100 VAL A O 1
ATOM 598 N N . TYR A 1 85 ? -14.933 -2.678 6.667 1.00 6.26 101 TYR A N 1
ATOM 599 C CA . TYR A 1 85 ? -13.498 -2.801 6.904 1.00 4.93 101 TYR A CA 1
ATOM 600 C C . TYR A 1 85 ? -13.209 -2.351 8.281 1.00 6.28 101 TYR A C 1
ATOM 601 O O . TYR A 1 85 ? -13.890 -1.470 8.799 1.00 6.62 101 TYR A O 1
ATOM 610 N N . ALA A 1 86 ? -12.141 -2.893 8.877 1.00 6.39 102 ALA A N 1
ATOM 611 C CA . ALA A 1 86 ? -11.771 -2.383 10.164 1.00 6.31 102 ALA A CA 1
ATOM 612 C C . ALA A 1 86 ? -10.268 -2.387 10.306 1.00 6.63 102 ALA A C 1
ATOM 613 O O . ALA A 1 86 ? -9.597 -3.219 9.705 1.00 5.71 102 ALA A O 1
ATOM 615 N N . TRP A 1 87 ? -9.785 -1.489 11.152 1.00 5.51 103 TRP A N 1
ATOM 616 C CA . TRP A 1 87 ? -8.357 -1.392 11.538 1.00 5.90 103 TRP A CA 1
ATOM 617 C C . TRP A 1 87 ? -8.251 -1.291 13.066 1.00 6.16 103 TRP A C 1
ATOM 618 O O . TRP A 1 87 ? -9.069 -0.633 13.690 1.00 7.55 103 TRP A O 1
ATOM 629 N N . TYR A 1 88 ? -7.224 -1.961 13.620 1.00 7.34 104 TYR A N 1
ATOM 630 C CA . TYR A 1 88 ? -6.942 -1.945 15.066 1.00 6.75 104 TYR A CA 1
ATOM 631 C C . TYR A 1 88 ? -5.615 -1.232 15.244 1.00 8.62 104 TYR A C 1
ATOM 632 O O . TYR A 1 88 ? -4.686 -1.508 14.487 1.00 6.86 104 TYR A O 1
ATOM 641 N N . MET A 1 89 ? -5.573 -0.221 16.139 1.00 7.12 105 MET A N 1
ATOM 642 C CA . MET A 1 89 ? -4.300 0.375 16.604 1.00 9.05 105 MET A CA 1
ATOM 643 C C . MET A 1 89 ? -4.120 0.053 18.088 1.00 9.38 105 MET A C 1
ATOM 644 O O . MET A 1 89 ? -5.099 0.058 18.817 1.00 9.37 105 MET A O 1
ATOM 649 N N . PRO A 1 90 ? -2.870 -0.190 18.524 1.00 8.85 106 PRO A N 1
ATOM 650 C CA . PRO A 1 90 ? -2.696 -0.573 19.932 1.00 8.75 106 PRO A CA 1
ATOM 651 C C . PRO A 1 90 ? -3.119 0.451 20.989 1.00 8.39 106 PRO A C 1
ATOM 652 O O . PRO A 1 90 ? -3.452 0.071 22.139 1.00 8.94 106 PRO A O 1
ATOM 656 N N . LYS A 1 91 ? -3.078 1.742 20.648 1.00 8.77 107 LYS A N 1
ATOM 657 C CA . LYS A 1 91 ? -3.609 2.765 21.565 1.00 9.32 107 LYS A CA 1
ATOM 658 C C . LYS A 1 91 ? -4.218 3.883 20.765 1.00 9.99 107 LYS A C 1
ATOM 659 O O . LYS A 1 91 ? -3.944 4.014 19.552 1.00 9.28 107 LYS A O 1
ATOM 665 N N . ASP A 1 92 ? -5.027 4.693 21.468 1.00 10.06 108 ASP A N 1
ATOM 666 C CA . ASP A 1 92 ? -5.767 5.812 20.922 1.00 11.68 108 ASP A CA 1
ATOM 667 C C . ASP A 1 92 ? -5.426 6.942 21.908 1.00 11.14 108 ASP A C 1
ATOM 668 O O . ASP A 1 92 ? -6.162 7.163 22.875 1.00 11.78 108 ASP A O 1
ATOM 673 N N . GLU A 1 93 ? -4.309 7.648 21.666 1.00 11.71 109 GLU A N 1
ATOM 674 C CA . GLU A 1 93 ? -3.841 8.599 22.631 1.00 13.47 109 GLU A CA 1
ATOM 675 C C . GLU A 1 93 ? -3.813 10.020 22.069 1.00 15.15 109 GLU A C 1
ATOM 676 O O . GLU A 1 93 ? -3.306 10.242 20.979 1.00 15.22 109 GLU A O 1
ATOM 682 N N . ILE A 1 94 ? -4.401 10.952 22.795 1.00 18.01 110 ILE A N 1
ATOM 683 C CA . ILE A 1 94 ? -4.388 12.364 22.367 1.00 21.69 110 ILE A CA 1
ATOM 684 C C . ILE A 1 94 ? -3.137 13.017 22.912 1.00 23.63 110 ILE A C 1
ATOM 685 O O . ILE A 1 94 ? -2.458 13.721 22.181 1.00 26.18 110 ILE A O 1
ATOM 690 N N . SER A 1 95 ? -2.809 12.751 24.166 1.00 24.28 111 SER A N 1
ATOM 691 C CA . SER A 1 95 ? -1.541 13.213 24.731 1.00 26.09 111 SER A CA 1
ATOM 692 C C . SER A 1 95 ? -1.223 12.276 25.874 1.00 26.23 111 SER A C 1
ATOM 693 O O . SER A 1 95 ? -2.095 11.498 26.304 1.00 26.79 111 SER A O 1
ATOM 696 N N . THR A 1 96 ? 0.014 12.324 26.371 1.00 26.53 112 THR A N 1
ATOM 697 C CA . THR A 1 96 ? 0.405 11.329 27.347 1.00 25.09 112 THR A CA 1
ATOM 698 C C . THR A 1 96 ? -0.620 11.283 28.488 1.00 25.39 112 THR A C 1
ATOM 699 O O . THR A 1 96 ? -1.071 12.328 29.025 1.00 25.68 112 THR A O 1
ATOM 703 N N . GLY A 1 97 ? -1.088 10.078 28.771 1.00 23.74 113 GLY A N 1
ATOM 704 C CA . GLY A 1 97 ? -2.149 9.877 29.753 1.00 22.74 113 GLY A CA 1
ATOM 705 C C . GLY A 1 97 ? -3.581 10.270 29.372 1.00 21.59 113 GLY A C 1
ATOM 706 O O . GLY A 1 97 ? -4.451 10.095 30.189 1.00 23.39 113 GLY A O 1
ATOM 707 N N . ILE A 1 98 ? -3.826 10.819 28.173 1.00 20.53 114 ILE A N 1
ATOM 708 C CA . ILE A 1 98 ? -5.172 11.174 27.713 1.00 20.09 114 ILE A CA 1
ATOM 709 C C . ILE A 1 98 ? -5.506 10.315 26.531 1.00 18.16 114 ILE A C 1
ATOM 710 O O . ILE A 1 98 ? -4.904 10.464 25.444 1.00 18.31 114 ILE A O 1
ATOM 715 N N . GLY A 1 99 ? -6.468 9.427 26.735 1.00 16.14 115 GLY A N 1
ATOM 716 C CA . GLY A 1 99 ? -6.766 8.413 25.706 1.00 13.10 115 GLY A CA 1
ATOM 717 C C . GLY A 1 99 ? -6.965 7.018 26.263 1.00 11.29 115 GLY A C 1
ATOM 718 O O . GLY A 1 99 ? -7.198 6.833 27.466 1.00 10.92 115 GLY A O 1
ATOM 719 N N . HIS A 1 100 ? -6.923 6.033 25.372 1.00 9.52 116 HIS A N 1
ATOM 720 C CA . HIS A 1 100 ? -7.306 4.701 25.702 1.00 9.72 116 HIS A CA 1
ATOM 721 C C . HIS A 1 100 ? -6.324 3.770 25.093 1.00 8.45 116 HIS A C 1
ATOM 722 O O . HIS A 1 100 ? -5.757 4.050 23.979 1.00 9.02 116 HIS A O 1
ATOM 729 N N . ARG A 1 101 ? -6.102 2.690 25.846 1.00 8.72 117 ARG A N 1
ATOM 730 C CA . ARG A 1 101 ? -5.580 1.461 25.279 1.00 8.36 117 ARG A CA 1
ATOM 731 C C . ARG A 1 101 ? -6.570 0.893 24.256 1.00 9.14 117 ARG A C 1
ATOM 732 O O . ARG A 1 101 ? -7.773 0.913 24.500 1.00 8.18 117 ARG A O 1
ATOM 740 N N . HIS A 1 102 ? -6.045 0.427 23.101 1.00 6.60 118 HIS A N 1
ATOM 741 C CA . HIS A 1 102 ? -6.838 -0.131 21.971 1.00 7.40 118 HIS A CA 1
ATOM 742 C C . HIS A 1 102 ? -7.523 0.954 21.165 1.00 9.04 118 HIS A C 1
ATOM 743 O O . HIS A 1 102 ? -7.958 1.983 21.687 1.00 7.40 118 HIS A O 1
ATOM 750 N N . ASP A 1 103 ? -7.680 0.657 19.877 1.00 9.29 119 ASP A N 1
ATOM 751 C CA . ASP A 1 103 ? -8.395 1.600 19.003 1.00 9.93 119 ASP A CA 1
ATOM 752 C C . ASP A 1 103 ? -8.964 0.711 17.918 1.00 9.18 119 ASP A C 1
ATOM 753 O O . ASP A 1 103 ? -8.219 -0.039 17.285 1.00 9.52 119 ASP A O 1
ATOM 758 N N . TRP A 1 104 ? -10.279 0.710 17.756 1.00 8.65 120 TRP A N 1
ATOM 759 C CA . TRP A 1 104 ? -10.861 0.048 16.590 1.00 9.24 120 TRP A CA 1
ATOM 760 C C . TRP A 1 104 ? -11.520 1.074 15.669 1.00 8.74 120 TRP A C 1
ATOM 761 O O . TRP A 1 104 ? -12.419 1.815 16.110 1.00 10.40 120 TRP A O 1
ATOM 772 N N . GLU A 1 105 ? -11.135 1.120 14.391 1.00 8.34 121 GLU A N 1
ATOM 773 C CA . GLU A 1 105 ? -11.747 2.034 13.422 1.00 8.09 121 GLU A CA 1
ATOM 774 C C . GLU A 1 105 ? -12.461 1.229 12.360 1.00 9.17 121 GLU A C 1
ATOM 775 O O . GLU A 1 105 ? -12.134 0.070 12.157 1.00 7.87 121 GLU A O 1
ATOM 781 N N . GLY A 1 106 ? -13.365 1.857 11.615 1.00 7.61 122 GLY A N 1
ATOM 782 C CA . GLY A 1 106 ? -14.107 1.104 10.644 1.00 8.06 122 GLY A CA 1
ATOM 783 C C . GLY A 1 106 ? -14.482 2.003 9.482 1.00 8.03 122 GLY A C 1
ATOM 784 O O . GLY A 1 106 ? -14.550 3.248 9.608 1.00 8.53 122 GLY A O 1
ATOM 785 N N . ALA A 1 107 ? -14.748 1.368 8.348 1.00 7.74 123 ALA A N 1
ATOM 786 C CA . ALA A 1 107 ? -15.226 2.035 7.154 1.00 8.88 123 ALA A CA 1
ATOM 787 C C . ALA A 1 107 ? -16.196 1.084 6.442 1.00 9.72 123 ALA A C 1
ATOM 788 O O . ALA A 1 107 ? -15.941 -0.108 6.327 1.00 9.48 123 ALA A O 1
ATOM 790 N N . VAL A 1 108 ? -17.342 1.606 5.999 1.00 10.16 124 VAL A N 1
ATOM 791 C CA . VAL A 1 108 ? -18.274 0.720 5.259 1.00 9.08 124 VAL A CA 1
ATOM 792 C C . VAL A 1 108 ? -18.272 1.197 3.809 1.00 9.25 124 VAL A C 1
ATOM 793 O O . VAL A 1 108 ? -18.502 2.393 3.547 1.00 8.35 124 VAL A O 1
ATOM 797 N N . VAL A 1 109 ? -17.966 0.256 2.897 1.00 7.73 125 VAL A N 1
ATOM 798 C CA . VAL A 1 109 ? -18.007 0.548 1.479 1.00 7.43 125 VAL A CA 1
ATOM 799 C C . VAL A 1 109 ? -19.312 -0.072 0.968 1.00 8.04 125 VAL A C 1
ATOM 800 O O . VAL A 1 109 ? -19.462 -1.304 1.034 1.00 9.74 125 VAL A O 1
ATOM 804 N N . PHE A 1 110 ? -20.246 0.754 0.469 1.00 7.95 126 PHE A N 1
ATOM 805 C CA . PHE A 1 110 ? -21.492 0.191 -0.069 1.00 8.40 126 PHE A CA 1
ATOM 806 C C . PHE A 1 110 ? -21.427 0.149 -1.600 1.00 9.52 126 PHE A C 1
ATOM 807 O O . PHE A 1 110 ? -21.161 1.155 -2.235 1.00 10.04 126 PHE A O 1
ATOM 815 N N . LEU A 1 111 ? -21.678 -1.016 -2.157 1.00 9.66 127 LEU A N 1
ATOM 816 C CA . LEU A 1 111 ? -21.709 -1.214 -3.584 1.00 11.87 127 LEU A CA 1
ATOM 817 C C . LEU A 1 111 ? -23.110 -1.449 -4.127 1.00 14.97 127 LEU A C 1
ATOM 818 O O . LEU A 1 111 ? -23.929 -2.169 -3.515 1.00 14.41 127 LEU A O 1
ATOM 823 N N . ASN A 1 112 ? -23.337 -0.876 -5.318 1.00 18.24 128 ASN A N 1
ATOM 824 C CA . ASN A 1 112 ? -24.526 -1.181 -6.106 1.00 21.71 128 ASN A CA 1
ATOM 825 C C . ASN A 1 112 ? -24.625 -2.714 -6.344 1.00 24.51 128 ASN A C 1
ATOM 826 O O . ASN A 1 112 ? -23.652 -3.356 -6.770 1.00 22.37 128 ASN A O 1
ATOM 831 N N . SER A 1 113 ? -25.788 -3.292 -6.026 1.00 29.07 129 SER A N 1
ATOM 832 C CA . SER A 1 113 ? -26.055 -4.754 -6.304 1.00 34.17 129 SER A CA 1
ATOM 833 C C . SER A 1 113 ? -25.645 -5.262 -7.747 1.00 35.75 129 SER A C 1
ATOM 834 O O . SER A 1 113 ? -25.191 -6.411 -7.907 1.00 38.38 129 SER A O 1
ATOM 837 N N . ASP A 1 114 ? -25.802 -4.405 -8.757 1.00 36.71 130 ASP A N 1
ATOM 838 C CA . ASP A 1 114 ? -25.651 -4.790 -10.169 1.00 37.42 130 ASP A CA 1
ATOM 839 C C . ASP A 1 114 ? -24.328 -4.297 -10.703 1.00 37.14 130 ASP A C 1
ATOM 840 O O . ASP A 1 114 ? -23.561 -5.065 -11.284 1.00 37.47 130 ASP A O 1
ATOM 845 N N . THR A 1 115 ? -24.056 -3.005 -10.550 1.00 34.94 131 THR A N 1
ATOM 846 C CA . THR A 1 115 ? -22.856 -2.491 -11.194 1.00 34.51 131 THR A CA 1
ATOM 847 C C . THR A 1 115 ? -21.607 -2.791 -10.375 1.00 34.53 131 THR A C 1
ATOM 848 O O . THR A 1 115 ? -20.493 -2.645 -10.899 1.00 34.58 131 THR A O 1
ATOM 852 N N . GLN A 1 116 ? -21.791 -3.154 -9.087 1.00 33.79 132 GLN A N 1
ATOM 853 C CA . GLN A 1 116 ? -20.680 -3.161 -8.108 1.00 33.54 132 GLN A CA 1
ATOM 854 C C . GLN A 1 116 ? -19.914 -1.829 -8.152 1.00 31.69 132 GLN A C 1
ATOM 855 O O . GLN A 1 116 ? -18.727 -1.820 -7.878 1.00 33.64 132 GLN A O 1
ATOM 861 N N . GLN A 1 117 ? -20.580 -0.727 -8.470 1.00 29.16 133 GLN A N 1
ATOM 862 C CA . GLN A 1 117 ? -20.099 0.661 -8.330 1.00 26.05 133 GLN A CA 1
ATOM 863 C C . GLN A 1 117 ? -20.209 1.062 -6.851 1.00 23.77 133 GLN A C 1
ATOM 864 O O . GLN A 1 117 ? -21.110 0.621 -6.219 1.00 19.90 133 GLN A O 1
ATOM 870 N N . ILE A 1 118 ? -19.333 1.946 -6.365 1.00 21.85 134 ILE A N 1
ATOM 871 C CA . ILE A 1 118 ? -19.475 2.483 -5.004 1.00 18.76 134 ILE A CA 1
ATOM 872 C C . ILE A 1 118 ? -20.588 3.517 -4.843 1.00 19.13 134 ILE A C 1
ATOM 873 O O . ILE A 1 118 ? -20.398 4.702 -5.178 1.00 21.07 134 ILE A O 1
ATOM 878 N N . ASP A 1 119 ? -21.677 3.158 -4.203 1.00 13.33 135 ASP A N 1
ATOM 879 C CA . ASP A 1 119 ? -22.727 4.138 -3.967 1.00 12.35 135 ASP A CA 1
ATOM 880 C C . ASP A 1 119 ? -22.410 5.062 -2.819 1.00 11.51 135 ASP A C 1
ATOM 881 O O . ASP A 1 119 ? -22.894 6.189 -2.783 1.00 12.51 135 ASP A O 1
ATOM 886 N N . GLY A 1 120 ? -21.618 4.595 -1.848 1.00 11.18 136 GLY A N 1
ATOM 887 C CA . GLY A 1 120 ? -21.293 5.450 -0.718 1.00 11.64 136 GLY A CA 1
ATOM 888 C C . GLY A 1 120 ? -20.276 4.727 0.189 1.00 10.77 136 GLY A C 1
ATOM 889 O O . GLY A 1 120 ? -20.191 3.477 0.211 1.00 9.67 136 GLY A O 1
ATOM 890 N N . VAL A 1 121 ? -19.482 5.533 0.871 1.00 9.31 137 VAL A N 1
ATOM 891 C CA . VAL A 1 121 ? -18.588 5.023 1.944 1.00 11.40 137 VAL A CA 1
AT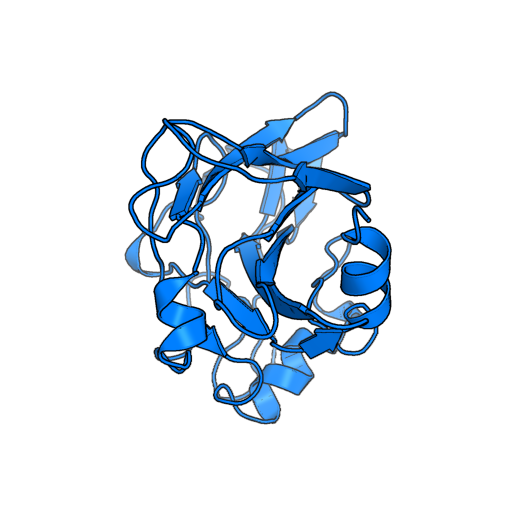OM 892 C C . VAL A 1 121 ? -18.878 5.769 3.247 1.00 9.63 137 VAL A C 1
ATOM 893 O O . VAL A 1 121 ? -19.145 6.994 3.252 1.00 8.77 137 VAL A O 1
ATOM 897 N N . ALA A 1 122 ? -18.761 5.056 4.365 1.00 9.32 138 ALA A N 1
ATOM 898 C CA . ALA A 1 122 ? -18.904 5.698 5.668 1.00 9.51 138 ALA A CA 1
ATOM 899 C C . ALA A 1 122 ? -17.655 5.397 6.424 1.00 9.82 138 ALA A C 1
ATOM 900 O O . ALA A 1 122 ? -17.114 4.289 6.265 1.00 9.85 138 ALA A O 1
ATOM 902 N N . ALA A 1 123 ? -17.218 6.327 7.277 1.00 9.33 139 ALA A N 1
ATOM 903 C CA . ALA A 1 123 ? -15.991 6.163 8.067 1.00 9.68 139 ALA A CA 1
ATOM 904 C C . ALA A 1 123 ? -16.282 6.445 9.565 1.00 10.26 139 ALA A C 1
ATOM 905 O O . ALA A 1 123 ? -17.036 7.352 9.902 1.00 9.76 139 ALA A O 1
ATOM 907 N N . SER A 1 124 ? -15.641 5.684 10.436 1.00 9.76 140 SER A N 1
ATOM 908 C CA . SER A 1 124 ? -15.917 5.818 11.883 1.00 11.34 140 SER A CA 1
ATOM 909 C C . SER A 1 124 ? -15.323 7.101 12.468 1.00 11.87 140 SER A C 1
ATOM 910 O O . SER A 1 124 ? -14.154 7.434 12.262 1.00 11.68 140 SER A O 1
ATOM 913 N N . ALA A 1 125 ? -16.117 7.777 13.264 1.00 13.54 141 ALA A N 1
ATOM 914 C CA . ALA A 1 125 ? -15.604 8.940 14.032 1.00 16.23 141 ALA A CA 1
ATOM 915 C C . ALA A 1 125 ? -16.129 8.811 15.451 1.00 19.33 141 ALA A C 1
ATOM 916 O O . ALA A 1 125 ? -17.178 9.356 15.823 1.00 18.82 141 ALA A O 1
ATOM 918 N N . HIS A 1 126 ? -15.387 7.977 16.183 1.00 21.79 142 HIS A N 1
ATOM 919 C CA . HIS A 1 126 ? -15.659 7.525 17.544 1.00 24.42 142 HIS A CA 1
ATOM 920 C C . HIS A 1 126 ? -17.128 7.514 17.852 1.00 25.39 142 HIS A C 1
ATOM 921 O O . HIS A 1 126 ? -17.688 8.509 18.378 1.00 27.46 142 HIS A O 1
ATOM 928 N N . GLY A 1 127 ? -17.779 6.420 17.463 1.00 24.40 143 GLY A N 1
ATOM 929 C CA . GLY A 1 127 ? -19.185 6.220 17.805 1.00 23.40 143 GLY A CA 1
ATOM 930 C C . GLY A 1 127 ? -20.203 6.738 16.800 1.00 22.79 143 GLY A C 1
ATOM 931 O O . GLY A 1 127 ? -21.381 6.428 16.916 1.00 24.03 143 GLY A O 1
ATOM 932 N N . LYS A 1 128 ? -19.768 7.569 15.872 1.00 20.66 144 LYS A N 1
ATOM 933 C CA . LYS A 1 128 ? -20.620 8.162 14.882 1.00 17.96 144 LYS A CA 1
ATOM 934 C C . LYS A 1 128 ? -20.068 7.691 13.523 1.00 16.54 144 LYS A C 1
ATOM 935 O O . LYS A 1 128 ? -18.966 7.234 13.503 1.00 15.56 144 LYS A O 1
ATOM 941 N N . TRP A 1 129 ? -20.860 7.767 12.451 1.00 14.37 145 TRP A N 1
ATOM 942 C CA . TRP A 1 129 ? -20.361 7.417 11.107 1.00 14.59 145 TRP A CA 1
ATOM 943 C C . TRP A 1 129 ? -20.487 8.643 10.237 1.00 14.76 145 TRP A C 1
ATOM 944 O O . TRP A 1 129 ? -21.610 9.205 10.076 1.00 16.14 145 TRP A O 1
ATOM 955 N N . ARG A 1 130 ? -19.354 9.054 9.684 1.00 12.44 146 ARG A N 1
ATOM 956 C CA . ARG A 1 130 ? -19.318 10.084 8.653 1.00 11.85 146 ARG A CA 1
ATOM 957 C C . ARG A 1 130 ? -19.707 9.438 7.340 1.00 11.84 146 ARG A C 1
ATOM 958 O O . ARG A 1 130 ? -19.234 8.354 6.997 1.00 11.69 146 ARG A O 1
ATOM 966 N N . LYS A 1 131 ? -20.576 10.109 6.584 1.00 11.97 147 LYS A N 1
ATOM 967 C CA . LYS A 1 131 ? -21.135 9.528 5.378 1.00 12.88 147 LYS A CA 1
ATOM 968 C C . LYS A 1 131 ? -20.777 10.287 4.142 1.00 12.08 147 LYS A C 1
ATOM 969 O O . LYS A 1 131 ? -21.036 11.511 4.018 1.00 11.86 147 LYS A O 1
ATOM 975 N N . TYR A 1 132 ? -20.223 9.531 3.200 1.00 10.04 148 TYR A N 1
ATOM 976 C CA . TYR A 1 132 ? -19.764 10.085 1.955 1.00 9.77 148 TYR A CA 1
ATOM 977 C C . TYR A 1 132 ? -20.512 9.465 0.758 1.00 9.50 148 TYR A C 1
ATOM 978 O O . TYR A 1 132 ? -20.043 8.491 0.161 1.00 8.36 148 TYR A O 1
ATOM 987 N N . PRO A 1 133 ? -21.697 10.020 0.402 1.00 10.60 149 PRO A N 1
ATOM 988 C CA . PRO A 1 133 ? -22.354 9.451 -0.809 1.00 10.41 149 PRO A CA 1
ATOM 989 C C . PRO A 1 133 ? -21.507 9.693 -2.053 1.00 11.01 149 PRO A C 1
ATOM 990 O O . PRO A 1 133 ? -20.851 10.761 -2.192 1.00 10.63 149 PRO A O 1
ATOM 994 N N . ASN A 1 134 ? -21.449 8.698 -2.926 1.00 11.61 150 ASN A N 1
ATOM 995 C CA . ASN A 1 134 ? -20.811 8.920 -4.246 1.00 13.55 150 ASN A CA 1
ATOM 996 C C . ASN A 1 134 ? -19.441 9.589 -4.180 1.00 14.67 150 ASN A C 1
ATOM 997 O O . ASN A 1 134 ? -19.241 10.698 -4.720 1.00 15.80 150 ASN A O 1
ATOM 1002 N N . PRO A 1 135 ? -18.473 8.952 -3.501 1.00 14.66 151 PRO A N 1
ATOM 1003 C CA . PRO A 1 135 ? -17.174 9.637 -3.424 1.00 14.90 151 PRO A CA 1
ATOM 1004 C C . PRO A 1 135 ? -16.455 9.564 -4.790 1.00 16.37 151 PRO A C 1
ATOM 1005 O O . PRO A 1 135 ? -16.639 8.608 -5.538 1.00 15.96 151 PRO A O 1
ATOM 1009 N N . GLY A 1 136 ? -15.571 10.504 -5.065 1.00 16.94 152 GLY A N 1
ATOM 1010 C CA . GLY A 1 136 ? -14.812 10.366 -6.342 1.00 18.64 152 GLY A CA 1
ATOM 1011 C C . GLY A 1 136 ? -13.680 11.335 -6.359 1.00 18.03 152 GLY A C 1
ATOM 1012 O O . GLY A 1 136 ? -13.254 11.844 -5.302 1.00 16.50 152 GLY A O 1
ATOM 1013 N N . GLY A 1 137 ? -13.136 11.565 -7.565 1.00 19.49 153 GLY A N 1
ATOM 1014 C CA . GLY A 1 137 ? -12.156 12.638 -7.722 1.00 18.49 153 GLY A CA 1
ATOM 1015 C C . GLY A 1 137 ? -10.888 12.285 -6.973 1.00 17.93 153 GLY A C 1
ATOM 1016 O O . GLY A 1 137 ? -10.429 11.130 -6.990 1.00 16.65 153 GLY A O 1
ATOM 1017 N N . ALA A 1 138 ? -10.380 13.278 -6.261 1.00 17.93 154 ALA A N 1
ATOM 1018 C CA . ALA A 1 138 ? -9.156 13.133 -5.476 1.00 18.11 154 ALA A CA 1
ATOM 1019 C C . ALA A 1 138 ? -9.354 12.227 -4.258 1.00 16.09 154 ALA A C 1
ATOM 1020 O O . ALA A 1 138 ? -8.391 11.882 -3.637 1.00 16.92 154 ALA A O 1
ATOM 1022 N N . ASN A 1 139 ? -10.576 11.791 -3.982 1.00 15.13 155 ASN A N 1
ATOM 1023 C CA . ASN A 1 139 ? -10.847 10.955 -2.782 1.00 13.86 155 ASN A CA 1
ATOM 1024 C C . ASN A 1 139 ? -10.892 9.462 -3.103 1.00 13.93 155 ASN A C 1
ATOM 1025 O O . ASN A 1 139 ? -11.276 8.654 -2.264 1.00 12.45 155 ASN A O 1
ATOM 1030 N N . ILE A 1 140 ? -10.553 9.105 -4.343 1.00 14.39 156 ILE A N 1
ATOM 1031 C CA . ILE A 1 140 ? -10.586 7.695 -4.727 1.00 15.47 156 ILE A CA 1
ATOM 1032 C C . ILE A 1 140 ? -9.415 7.453 -5.623 1.00 15.18 156 ILE A C 1
ATOM 1033 O O . ILE A 1 140 ? -9.066 8.277 -6.500 1.00 16.11 156 ILE A O 1
ATOM 1038 N N . ASP A 1 141 ? -8.796 6.308 -5.444 1.00 15.65 157 ASP A N 1
ATOM 1039 C CA . ASP A 1 141 ? -7.763 5.932 -6.392 1.00 15.80 157 ASP A CA 1
ATOM 1040 C C . ASP A 1 141 ? -8.203 4.601 -6.994 1.00 14.93 157 ASP A C 1
ATOM 1041 O O . ASP A 1 141 ? -8.148 3.523 -6.335 1.00 13.14 157 ASP A O 1
ATOM 1046 N N . ASP A 1 142 ? -8.686 4.724 -8.233 1.00 14.06 158 ASP A N 1
ATOM 1047 C CA . ASP A 1 142 ? -9.285 3.617 -8.944 1.00 15.17 158 ASP A CA 1
ATOM 1048 C C . ASP A 1 142 ? -10.514 3.127 -8.136 1.00 15.27 158 ASP A C 1
ATOM 1049 O O . ASP A 1 142 ? -11.583 3.739 -8.240 1.00 17.31 158 ASP A O 1
ATOM 1054 N N . THR A 1 143 ? -10.390 2.048 -7.362 1.00 13.47 159 THR A N 1
ATOM 1055 C CA . THR A 1 143 ? -11.511 1.490 -6.603 1.00 10.76 159 THR A CA 1
ATOM 1056 C C . THR A 1 143 ? -11.299 1.706 -5.095 1.00 10.30 159 THR A C 1
ATOM 1057 O O . THR A 1 143 ? -12.130 1.289 -4.283 1.00 12.72 159 THR A O 1
ATOM 1061 N N . HIS A 1 144 ? -10.202 2.338 -4.718 1.00 9.87 160 HIS A N 1
ATOM 1062 C CA . HIS A 1 144 ? -9.848 2.455 -3.265 1.00 10.26 160 HIS A CA 1
ATOM 1063 C C . HIS A 1 144 ? -10.185 3.883 -2.828 1.00 11.71 160 HIS A C 1
ATOM 1064 O O . HIS A 1 144 ? -9.438 4.818 -3.163 1.00 10.99 160 HIS A O 1
ATOM 1071 N N . VAL A 1 145 ? -11.236 4.037 -2.014 1.00 10.73 161 VAL A N 1
ATOM 1072 C CA . VAL A 1 145 ? -11.453 5.326 -1.396 1.00 11.97 161 VAL A CA 1
ATOM 1073 C C . VAL A 1 145 ? -10.306 5.644 -0.471 1.00 11.28 161 VAL A C 1
ATOM 1074 O O . VAL A 1 145 ? -9.736 4.757 0.171 1.00 10.82 161 VAL A O 1
ATOM 1078 N N . LYS A 1 146 ? -9.995 6.914 -0.354 1.00 7.94 162 LYS A N 1
ATOM 1079 C CA . LYS A 1 146 ? -8.846 7.294 0.465 1.00 9.46 162 LYS A CA 1
ATOM 1080 C C . LYS A 1 146 ? -9.265 7.890 1.817 1.00 8.90 162 LYS A C 1
ATOM 1081 O O . LYS A 1 146 ? -10.010 8.890 1.851 1.00 10.06 162 LYS A O 1
ATOM 1087 N N . LEU A 1 147 ? -8.759 7.312 2.907 1.00 8.29 163 LEU A N 1
ATOM 1088 C CA . LEU A 1 147 ? -9.143 7.674 4.271 1.00 8.11 163 LEU A CA 1
ATOM 1089 C C . LEU A 1 147 ? -7.864 8.150 4.979 1.00 9.32 163 LEU A C 1
ATOM 1090 O O . LEU A 1 147 ? -6.718 7.683 4.656 1.00 9.80 163 LEU A O 1
ATOM 1095 N N . GLN A 1 148 ? -8.039 9.103 5.893 1.00 9.66 164 GLN A N 1
ATOM 1096 C CA . GLN A 1 148 ? -6.939 9.486 6.781 1.00 10.03 164 GLN A CA 1
ATOM 1097 C C . GLN A 1 148 ? -7.375 9.206 8.229 1.00 10.01 164 GLN A C 1
ATOM 1098 O O . GLN A 1 148 ? -8.492 9.553 8.647 1.00 10.53 164 GLN A O 1
ATOM 1104 N N . TYR A 1 149 ? -6.453 8.643 8.982 1.00 8.47 165 TYR A N 1
ATOM 1105 C CA . TYR A 1 149 ? -6.571 8.410 10.404 1.00 10.35 165 TYR A CA 1
ATOM 1106 C C . TYR A 1 149 ? -5.790 9.504 11.132 1.00 12.03 165 TYR A C 1
ATOM 1107 O O . TYR A 1 149 ? -4.600 9.726 10.847 1.00 11.02 165 TYR A O 1
ATOM 1116 N N . SER A 1 150 ? -6.433 10.194 12.087 1.00 14.27 166 SER A N 1
ATOM 1117 C CA . SER A 1 150 ? -5.729 11.233 12.845 1.00 15.06 166 SER A CA 1
ATOM 1118 C C . SER A 1 150 ? -6.422 11.551 14.164 1.00 16.81 166 SER A C 1
ATOM 1119 O O . SER A 1 150 ? -7.567 11.218 14.387 1.00 18.08 166 SER A O 1
ATOM 1122 N N . ALA A 1 151 ? -5.679 12.176 15.062 1.00 17.75 167 ALA A N 1
ATOM 1123 C CA . ALA A 1 151 ? -6.205 12.565 16.363 1.00 19.05 167 ALA A CA 1
ATOM 1124 C C . ALA A 1 151 ? -7.215 13.685 16.125 1.00 20.99 167 ALA A C 1
ATOM 1125 O O . ALA A 1 151 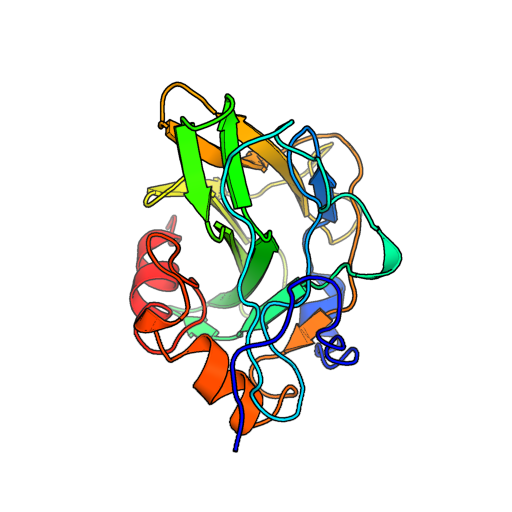? -6.973 14.568 15.295 1.00 20.61 167 ALA A O 1
ATOM 1127 N N . GLU A 1 152 ? -8.370 13.587 16.787 1.00 21.73 168 GLU A N 1
ATOM 1128 C CA . GLU A 1 152 ? -9.379 14.629 16.694 1.00 22.54 168 GLU A CA 1
ATOM 1129 C C . GLU A 1 152 ? -9.779 15.037 18.125 1.00 22.53 168 GLU A C 1
ATOM 1130 O O . GLU A 1 152 ? -10.764 14.528 18.696 1.00 21.85 168 GLU A O 1
ATOM 1136 N N . PRO A 1 153 ? -8.947 15.904 18.743 1.00 23.81 169 PRO A N 1
ATOM 1137 C CA . PRO A 1 153 ? -9.105 16.205 20.212 1.00 25.04 169 PRO A CA 1
ATOM 1138 C C . PRO A 1 153 ? -10.531 16.678 20.594 1.00 26.62 169 PRO A C 1
ATOM 1139 O O . PRO A 1 153 ? -10.996 16.374 21.713 1.00 27.08 169 PRO A O 1
ATOM 1143 N N . VAL A 1 154 ? -11.257 17.327 19.661 1.00 27.70 170 VAL A N 1
ATOM 1144 C CA . VAL A 1 154 ? -12.638 17.774 19.990 1.00 29.18 170 VAL A CA 1
ATOM 1145 C C . VAL A 1 154 ? -13.560 16.583 20.305 1.00 28.41 170 VAL A C 1
ATOM 1146 O O . VAL A 1 154 ? -14.540 16.748 21.035 1.00 28.39 170 VAL A O 1
ATOM 1150 N N . ILE A 1 155 ? -13.258 15.394 19.762 1.00 27.02 171 ILE A N 1
ATOM 1151 C CA . ILE A 1 155 ? -14.089 14.227 20.091 1.00 27.12 171 ILE A CA 1
ATOM 1152 C C . ILE A 1 155 ? -13.367 13.217 20.995 1.00 26.55 171 ILE A C 1
ATOM 1153 O O . ILE A 1 155 ? -13.841 12.076 21.193 1.00 27.74 171 ILE A O 1
ATOM 1158 N N . ASN A 1 156 ? -12.219 13.652 21.523 1.00 25.68 172 ASN A N 1
ATOM 1159 C CA . ASN A 1 156 ? -11.454 12.893 22.511 1.00 24.92 172 ASN A CA 1
ATOM 1160 C C . ASN A 1 156 ? -10.928 11.556 21.968 1.00 23.30 172 ASN A C 1
ATOM 1161 O O . ASN A 1 156 ? -10.801 10.578 22.746 1.00 21.87 172 ASN A O 1
ATOM 1166 N N . SER A 1 157 ? -10.649 11.501 20.652 1.00 22.12 173 SER A N 1
ATOM 1167 C CA . SER A 1 157 ? -10.257 10.261 20.047 1.00 20.69 173 SER A CA 1
ATOM 1168 C C . SER A 1 157 ? -9.648 10.473 18.637 1.00 18.36 173 SER A C 1
ATOM 1169 O O . SER A 1 157 ? -9.598 11.610 18.089 1.00 18.04 173 SER A O 1
ATOM 1172 N N . HIS A 1 158 ? -9.088 9.379 18.116 1.00 15.45 174 HIS A N 1
ATOM 1173 C CA . HIS A 1 158 ? -8.726 9.320 16.722 1.00 13.93 174 HIS A CA 1
ATOM 1174 C C . HIS A 1 158 ? -9.974 9.048 15.939 1.00 13.19 174 HIS A C 1
ATOM 1175 O O . HIS A 1 158 ? -10.981 8.542 16.471 1.00 15.45 174 HIS A O 1
ATOM 1182 N N . ALA A 1 159 ? -9.900 9.377 14.650 1.00 12.16 175 ALA A N 1
ATOM 1183 C CA . ALA A 1 159 ? -11.046 9.151 13.794 1.00 11.83 175 ALA A CA 1
ATOM 1184 C C . ALA A 1 159 ? -10.572 9.076 12.335 1.00 11.43 175 ALA A C 1
ATOM 1185 O O . ALA A 1 159 ? -9.414 9.458 12.006 1.00 9.83 175 ALA A O 1
ATOM 1187 N N . LEU A 1 160 ? -11.467 8.547 11.502 1.00 10.03 176 LEU A N 1
ATOM 1188 C CA . LEU A 1 160 ? -11.260 8.464 10.038 1.00 10.28 176 LEU A CA 1
ATOM 1189 C C . LEU A 1 160 ? -12.008 9.577 9.318 1.00 11.71 176 LEU A C 1
ATOM 1190 O O . LEU A 1 160 ? -13.138 9.926 9.718 1.00 12.34 176 LEU A O 1
ATOM 1195 N N . ASP A 1 161 ? -11.376 10.156 8.275 1.00 11.67 177 ASP A N 1
ATOM 1196 C CA . ASP A 1 161 ? -12.126 11.068 7.405 1.00 11.45 177 ASP A CA 1
ATOM 1197 C C . ASP A 1 161 ? -11.629 10.813 5.975 1.00 11.20 177 ASP A C 1
ATOM 1198 O O . ASP A 1 161 ? -10.524 10.375 5.758 1.00 10.35 177 ASP A O 1
ATOM 1203 N N . LEU A 1 162 ? -12.416 11.213 4.997 1.00 11.03 178 LEU A N 1
ATOM 1204 C CA . LEU A 1 162 ? -11.994 11.170 3.630 1.00 11.49 178 LEU A CA 1
ATOM 1205 C C . LEU A 1 162 ? -10.831 12.136 3.434 1.00 11.71 178 LEU A C 1
ATOM 1206 O O . LEU A 1 162 ? -10.710 13.182 4.107 1.00 13.17 178 LEU A O 1
ATOM 1211 N N . THR A 1 163 ? -9.935 11.768 2.532 1.00 10.48 179 THR A N 1
ATOM 1212 C CA . THR A 1 163 ? -8.724 12.551 2.319 1.00 10.99 179 THR A CA 1
ATOM 1213 C C . THR A 1 163 ? -8.398 12.529 0.816 1.00 11.47 179 THR A C 1
ATOM 1214 O O . THR A 1 163 ? -8.957 11.714 0.077 1.00 12.92 179 THR A O 1
ATOM 1218 N N . ASP A 1 164 ? -7.488 13.383 0.388 1.00 12.73 180 ASP A N 1
ATOM 1219 C CA . ASP A 1 164 ? -6.893 13.211 -0.959 1.00 15.65 180 ASP A CA 1
ATOM 1220 C C . ASP A 1 164 ? -5.466 12.600 -0.883 1.00 15.50 180 ASP A C 1
ATOM 1221 O O . ASP A 1 164 ? -4.845 12.312 -1.909 1.00 16.47 180 ASP A O 1
ATOM 1226 N N . LYS A 1 165 ? -4.982 12.363 0.324 1.00 14.68 181 LYS A N 1
ATOM 1227 C CA . LYS A 1 165 ? -3.653 11.761 0.467 1.00 14.47 181 LYS A CA 1
ATOM 1228 C C . LYS A 1 165 ? -3.695 10.248 0.247 1.00 14.60 181 LYS A C 1
ATOM 1229 O O . LYS A 1 165 ? -4.573 9.575 0.762 1.00 13.53 181 LYS A O 1
ATOM 1235 N N . GLY A 1 166 ? -2.673 9.729 -0.422 1.00 11.66 182 GLY A N 1
ATOM 1236 C CA . GLY A 1 166 ? -2.548 8.294 -0.661 1.00 12.54 182 GLY A CA 1
ATOM 1237 C C . GLY A 1 166 ? -2.272 7.568 0.627 1.00 10.79 182 GLY A C 1
ATOM 1238 O O . GLY A 1 166 ? -1.675 8.125 1.544 1.00 10.50 182 GLY A O 1
ATOM 1239 N N . GLY A 1 167 ? -2.719 6.312 0.725 1.00 10.59 183 GLY A N 1
ATOM 1240 C CA . GLY A 1 167 ? -2.646 5.596 1.991 1.00 9.98 183 GLY A CA 1
ATOM 1241 C C . GLY A 1 167 ? -2.208 4.144 1.693 1.00 10.21 183 GLY A C 1
ATOM 1242 O O . GLY A 1 167 ? -1.962 3.749 0.543 1.00 10.85 183 GLY A O 1
ATOM 1243 N N . ASP A 1 168 ? -2.060 3.390 2.747 1.00 9.38 184 ASP A N 1
ATOM 1244 C CA . ASP A 1 168 ? -1.635 2.007 2.674 1.00 9.72 184 ASP A CA 1
ATOM 1245 C C . ASP A 1 168 ? -2.806 1.061 2.483 1.00 9.98 184 ASP A C 1
ATOM 1246 O O . ASP A 1 168 ? -3.950 1.363 2.795 1.00 8.78 184 ASP A O 1
ATOM 1251 N N . LEU A 1 169 ? -2.462 -0.138 2.031 1.00 9.87 185 LEU A N 1
ATOM 1252 C CA . LEU A 1 169 ? -3.447 -1.196 1.883 1.00 9.17 185 LEU A CA 1
ATOM 1253 C C . LEU A 1 169 ? -2.876 -2.409 2.639 1.00 10.21 185 LEU A C 1
ATOM 1254 O O . LEU A 1 169 ? -2.337 -3.340 2.005 1.00 11.35 185 LEU A O 1
ATOM 1259 N N . PRO A 1 170 ? -3.011 -2.423 3.987 1.00 10.03 186 PRO A N 1
ATOM 1260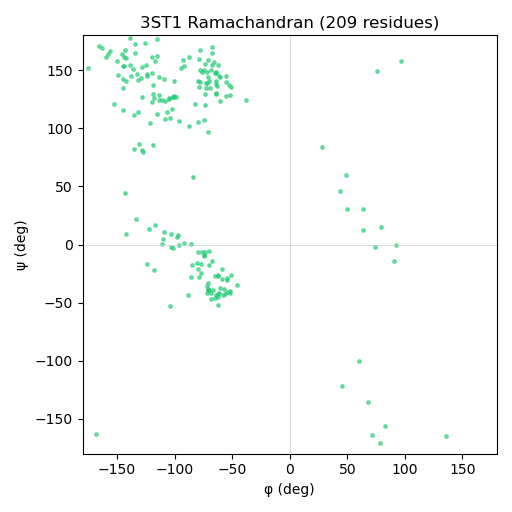 C CA . PRO A 1 170 ? -2.398 -3.538 4.716 1.00 9.85 186 PRO A CA 1
ATOM 1261 C C . PRO A 1 170 ? -3.010 -4.905 4.435 1.00 10.97 186 PRO A C 1
ATOM 1262 O O . PRO A 1 170 ? -4.151 -5.006 3.964 1.00 10.67 186 PRO A O 1
ATOM 1266 N N . THR A 1 171 ? -2.230 -5.954 4.668 1.00 9.87 187 THR A N 1
ATOM 1267 C CA . THR A 1 171 ? -2.736 -7.334 4.536 1.00 10.42 187 THR A CA 1
ATOM 1268 C C . THR A 1 171 ? -4.166 -7.516 5.027 1.00 9.38 187 THR A C 1
ATOM 1269 O O . THR A 1 171 ? -4.498 -7.218 6.198 1.00 9.16 187 THR A O 1
ATOM 1273 N N . LEU A 1 172 ? -5.016 -8.022 4.158 1.00 8.45 188 LEU A N 1
ATOM 1274 C CA . LEU A 1 172 ? -6.467 -7.955 4.400 1.00 8.97 188 LEU A CA 1
ATOM 1275 C C . LEU A 1 172 ? -6.996 -9.320 4.784 1.00 8.71 188 LEU A C 1
ATOM 1276 O O . LEU A 1 172 ? -6.939 -10.273 3.979 1.00 10.30 188 LEU A O 1
ATOM 1281 N N . ALA A 1 173 ? -7.459 -9.413 6.037 1.00 6.69 189 ALA A N 1
ATOM 1282 C CA . ALA A 1 173 ? -7.996 -10.681 6.559 1.00 8.63 189 ALA A CA 1
ATOM 1283 C C . ALA A 1 173 ? -9.519 -10.615 6.528 1.00 9.24 189 ALA A C 1
ATOM 1284 O O . ALA A 1 173 ? -10.109 -9.645 7.049 1.00 9.40 189 ALA A O 1
ATOM 1286 N N . SER A 1 174 ? -10.196 -11.599 5.911 1.00 8.89 190 SER A N 1
ATOM 1287 C CA . SER A 1 174 ? -11.648 -11.476 5.942 1.00 9.69 190 SER A CA 1
ATOM 1288 C C . SER A 1 174 ? -12.230 -12.230 7.139 1.00 10.05 190 SER A C 1
ATOM 1289 O O . SER A 1 174 ? -11.590 -13.142 7.668 1.00 9.01 190 SER A O 1
ATOM 1292 N N . TRP A 1 175 ? -13.461 -11.852 7.537 1.00 8.54 191 TRP A N 1
ATOM 1293 C CA . TRP A 1 175 ? -14.140 -12.447 8.677 1.00 9.40 191 TRP A CA 1
ATOM 1294 C C . TRP A 1 175 ? -14.262 -13.958 8.432 1.00 11.80 191 TRP A C 1
ATOM 1295 O O . TRP A 1 175 ? -14.049 -14.799 9.331 1.00 13.23 191 TRP A O 1
ATOM 1306 N N . GLU A 1 176 ? -14.633 -14.270 7.199 1.00 13.48 192 GLU A N 1
ATOM 1307 C CA . GLU A 1 176 ? -14.893 -15.611 6.758 1.00 17.92 192 GLU A CA 1
ATOM 1308 C C . GLU A 1 176 ? -13.568 -16.375 6.665 1.00 17.68 192 GLU A C 1
ATOM 1309 O O . GLU A 1 176 ? -13.533 -17.524 7.008 1.00 20.55 192 GLU A O 1
ATOM 1315 N N . GLY A 1 177 ? -12.490 -15.749 6.206 1.00 16.70 193 GLY A N 1
ATOM 1316 C CA . GLY A 1 177 ? -11.225 -16.441 6.007 1.00 14.95 193 GLY A CA 1
ATOM 1317 C C . GLY A 1 177 ? -10.344 -16.554 7.226 1.00 16.51 193 GLY A C 1
ATOM 1318 O O . GLY A 1 177 ? -9.469 -17.411 7.256 1.00 16.42 193 GLY A O 1
ATOM 1319 N N . MET A 1 178 ? -10.575 -15.734 8.270 1.00 13.03 194 MET A N 1
ATOM 1320 C CA . MET A 1 178 ? -9.584 -15.705 9.367 1.00 12.80 194 MET A CA 1
ATOM 1321 C C . MET A 1 178 ? -9.718 -16.916 10.274 1.00 12.30 194 MET A C 1
ATOM 1322 O O . MET A 1 178 ? -8.810 -17.200 11.047 1.00 13.45 194 MET A O 1
ATOM 1327 N N . GLY A 1 179 ? -10.858 -17.591 10.185 1.00 13.38 195 GLY A N 1
ATOM 1328 C CA . GLY A 1 179 ? -11.072 -18.769 11.025 1.00 14.38 195 GLY A CA 1
ATOM 1329 C C . GLY A 1 179 ? -11.864 -18.470 12.297 1.00 15.12 195 GLY A C 1
ATOM 1330 O O . GLY A 1 179 ? -11.910 -17.314 12.782 1.00 12.49 195 GLY A O 1
ATOM 1331 N N . ALA A 1 180 ? -12.474 -19.518 12.858 1.00 13.71 196 ALA A N 1
ATOM 1332 C CA . ALA A 1 180 ? -13.203 -19.371 14.089 1.00 13.41 196 ALA A CA 1
ATOM 1333 C C . ALA A 1 180 ? -12.451 -18.819 15.304 1.00 13.63 196 ALA A C 1
ATOM 1334 O O . ALA A 1 180 ? -13.034 -18.025 16.051 1.00 13.79 196 ALA A O 1
ATOM 1336 N N . ASP A 1 181 ? -11.189 -19.176 15.531 1.00 12.03 197 ASP A N 1
ATOM 1337 C CA . ASP A 1 181 ? -10.584 -18.743 16.744 1.00 12.64 197 ASP A CA 1
ATOM 1338 C C . ASP A 1 181 ? -10.292 -17.255 16.734 1.00 12.18 197 ASP A C 1
ATOM 1339 O O . ASP A 1 181 ? -10.411 -16.603 17.750 1.00 11.82 197 ASP A O 1
ATOM 1344 N N . ALA A 1 182 ? -9.929 -16.743 15.574 1.00 11.72 198 ALA A N 1
ATOM 1345 C CA . ALA A 1 182 ? -9.692 -15.319 15.426 1.00 11.38 198 ALA A CA 1
ATOM 1346 C C . ALA A 1 182 ? -10.995 -14.509 15.506 1.00 9.80 198 ALA A C 1
ATOM 1347 O O . ALA A 1 182 ? -11.013 -13.425 16.115 1.00 8.31 198 ALA A O 1
ATOM 1349 N N . ARG A 1 183 ? -12.078 -15.020 14.922 1.00 9.38 199 ARG A N 1
ATOM 1350 C CA . ARG A 1 183 ? -13.384 -14.343 15.000 1.00 8.87 199 ARG A CA 1
ATOM 1351 C C . ARG A 1 183 ? -13.803 -14.274 16.484 1.00 11.32 199 ARG A C 1
ATOM 1352 O O . ARG A 1 183 ? -14.373 -13.235 16.949 1.00 11.34 199 ARG A O 1
ATOM 1360 N N . ALA A 1 184 ? -13.608 -15.369 17.220 1.00 10.37 200 ALA A N 1
ATOM 1361 C CA . ALA A 1 184 ? -13.985 -15.406 18.656 1.00 10.88 200 ALA A CA 1
ATOM 1362 C C . ALA A 1 184 ? -13.194 -14.349 19.414 1.00 10.94 200 ALA A C 1
ATOM 1363 O O . ALA A 1 184 ? -13.763 -13.647 20.268 1.00 11.45 200 ALA A O 1
ATOM 1365 N N . ALA A 1 185 ? -11.898 -14.213 19.100 1.00 8.65 201 ALA A N 1
ATOM 1366 C CA . ALA A 1 185 ? -11.054 -13.275 19.814 1.00 9.18 201 ALA A CA 1
ATOM 1367 C C . ALA A 1 185 ? -11.476 -11.785 19.498 1.00 10.43 201 ALA A C 1
ATOM 1368 O O . ALA A 1 185 ? -11.539 -10.965 20.402 1.00 11.12 201 ALA A O 1
ATOM 1370 N N . ILE A 1 186 ? -11.794 -11.452 18.252 1.00 8.80 202 ILE A N 1
ATOM 1371 C CA . ILE A 1 186 ? -12.358 -10.123 17.996 1.00 7.33 202 ILE A CA 1
ATOM 1372 C C . ILE A 1 186 ? -13.748 -9.967 18.638 1.00 8.36 202 ILE A C 1
ATOM 1373 O O . ILE A 1 186 ? -14.080 -8.898 19.224 1.00 8.04 202 ILE A O 1
ATOM 1378 N N . ASN A 1 187 ? -14.568 -11.019 18.583 1.00 8.02 203 ASN A N 1
ATOM 1379 C CA . ASN A 1 187 ? -15.938 -10.898 19.121 1.00 8.63 203 ASN A CA 1
ATOM 1380 C C . ASN A 1 187 ? -15.965 -10.669 20.614 1.00 10.24 203 ASN A C 1
ATOM 1381 O O . ASN A 1 187 ? -16.963 -10.101 21.102 1.00 10.99 203 ASN A O 1
ATOM 1386 N N . GLU A 1 188 ? -14.932 -11.144 21.330 1.00 9.73 204 GLU A N 1
ATOM 1387 C CA . GLU A 1 188 ? -14.950 -10.994 22.793 1.00 10.75 204 GLU A CA 1
ATOM 1388 C C . GLU A 1 188 ? -14.739 -9.508 23.142 1.00 9.24 204 GLU A C 1
ATOM 1389 O O . GLU A 1 188 ? -13.591 -9.051 23.193 1.00 8.75 204 GLU A O 1
ATOM 1395 N N . ARG A 1 189 ? -15.832 -8.753 23.389 1.00 8.91 205 ARG A N 1
ATOM 1396 C CA . ARG A 1 189 ? -15.760 -7.274 23.565 1.00 9.31 205 ARG A CA 1
ATOM 1397 C C . ARG A 1 189 ? -14.837 -6.843 24.731 1.00 10.11 205 ARG A C 1
ATOM 1398 O O . ARG A 1 189 ? -14.237 -5.737 24.696 1.00 7.65 205 ARG A O 1
ATOM 1406 N N . SER A 1 190 ? -14.732 -7.708 25.760 1.00 10.36 206 SER A N 1
ATOM 1407 C CA . SER A 1 190 ? -13.923 -7.360 26.944 1.00 10.96 206 SER A CA 1
ATOM 1408 C C . SER A 1 190 ? -12.425 -7.421 26.712 1.00 11.36 206 SER A C 1
ATOM 1409 O O . SER A 1 190 ? -11.650 -7.054 27.599 1.00 13.29 206 SER A O 1
ATOM 1412 N N . HIS A 1 191 ? -11.991 -7.896 25.536 1.00 10.69 207 HIS A N 1
ATOM 1413 C CA . HIS A 1 191 ? -10.588 -7.771 25.159 1.00 8.97 207 HIS A CA 1
ATOM 1414 C C . HIS A 1 191 ? -10.167 -6.329 24.849 1.00 9.54 207 HIS A C 1
ATOM 1415 O O . HIS A 1 191 ? -8.934 -6.023 24.860 1.00 9.32 207 HIS A O 1
ATOM 1422 N N . TRP A 1 192 ? -11.151 -5.448 24.593 1.00 6.47 208 TRP A N 1
ATOM 1423 C CA . TRP A 1 192 ? -10.783 -4.185 23.901 1.00 8.52 208 TRP A CA 1
ATOM 1424 C C . TRP A 1 192 ? -11.010 -2.925 24.690 1.00 7.62 208 TRP A C 1
ATOM 1425 O O . TRP A 1 192 ? -10.905 -1.848 24.140 1.00 8.82 208 TRP A O 1
ATOM 1436 N N . GLY A 1 193 ? -11.180 -3.029 26.011 1.00 9.16 209 GLY A N 1
ATOM 1437 C CA . GLY A 1 193 ? -11.469 -1.872 26.841 1.00 9.15 209 GLY A CA 1
ATOM 1438 C C . GLY A 1 193 ? -12.542 -0.965 26.254 1.00 7.75 209 GLY A C 1
ATOM 1439 O O . GLY A 1 193 ? -13.683 -1.379 25.972 1.00 10.07 209 GLY A O 1
ATOM 1440 N N . ASP A 1 194 ? -12.162 0.283 26.038 1.00 8.05 210 ASP A N 1
ATOM 1441 C CA . ASP A 1 194 ? -13.066 1.295 25.514 1.00 8.09 210 ASP A CA 1
ATOM 1442 C C . ASP A 1 194 ? -13.144 1.310 23.980 1.00 7.50 210 ASP A C 1
ATOM 1443 O O . ASP A 1 194 ? -13.904 2.103 23.434 1.00 8.71 210 ASP A O 1
ATOM 1448 N N . ALA A 1 195 ? -12.413 0.419 23.321 1.00 7.84 211 ALA A N 1
ATOM 1449 C CA . ALA A 1 195 ? -12.496 0.325 21.825 1.00 8.50 211 ALA A CA 1
ATOM 1450 C C . ALA A 1 195 ? -13.592 -0.733 21.457 1.00 8.71 211 ALA A C 1
ATOM 1451 O O . ALA A 1 195 ? -13.906 -1.615 22.262 1.00 8.63 211 ALA A O 1
ATOM 1453 N N . ASN A 1 196 ? -14.200 -0.587 20.281 1.00 7.96 212 ASN A N 1
ATOM 1454 C CA . ASN A 1 196 ? -15.360 -1.381 19.890 1.00 8.58 212 ASN A CA 1
ATOM 1455 C C . ASN A 1 196 ? -15.150 -1.842 18.442 1.00 8.22 212 ASN A C 1
ATOM 1456 O O . ASN A 1 196 ? -15.230 -1.019 17.529 1.00 8.15 212 ASN A O 1
ATOM 1461 N N . PRO A 1 197 ? -14.941 -3.138 18.236 1.00 7.66 213 PRO A N 1
ATOM 1462 C CA . PRO A 1 197 ? -14.676 -3.579 16.852 1.00 8.37 213 PRO A CA 1
ATOM 1463 C C . PRO A 1 197 ? -15.952 -3.559 15.971 1.00 7.81 213 PRO A C 1
ATOM 1464 O O . PRO A 1 197 ? -16.929 -4.268 16.275 1.00 8.78 213 PRO A O 1
ATOM 1468 N N . PRO A 1 198 ? -15.957 -2.790 14.887 1.00 8.53 214 PRO A N 1
ATOM 1469 C CA . PRO A 1 198 ? -17.278 -2.552 14.293 1.00 9.22 214 PRO A CA 1
ATOM 1470 C C . PRO A 1 198 ? -17.723 -3.802 13.521 1.00 8.63 214 PRO A C 1
ATOM 1471 O O . PRO A 1 198 ? -18.843 -3.833 13.058 1.00 9.36 214 PRO A O 1
ATOM 1475 N N . ILE A 1 199 ? -16.832 -4.807 13.398 1.00 8.39 215 ILE A N 1
ATOM 1476 C CA . ILE A 1 199 ? -17.164 -6.051 12.653 1.00 8.29 215 ILE A CA 1
ATOM 1477 C C . ILE A 1 199 ? -17.510 -7.205 13.598 1.00 9.27 215 ILE A C 1
ATOM 1478 O O . ILE A 1 199 ? -17.877 -8.295 13.110 1.00 10.84 215 ILE A O 1
ATOM 1483 N N . ALA A 1 200 ? -17.406 -6.973 14.921 1.00 7.33 216 ALA A N 1
ATOM 1484 C CA . ALA A 1 200 ? -17.776 -8.026 15.857 1.00 6.76 216 ALA A CA 1
ATOM 1485 C C . ALA A 1 200 ? -19.264 -8.375 15.695 1.00 8.57 216 ALA A C 1
ATOM 1486 O O . ALA A 1 200 ? -20.064 -7.496 15.307 1.00 7.76 216 ALA A O 1
ATOM 1488 N N . ASP A 1 201 ? -19.642 -9.614 16.057 1.00 9.49 217 ASP A N 1
ATOM 1489 C CA . ASP A 1 201 ? -21.054 -10.008 15.964 1.00 10.29 217 ASP A CA 1
ATOM 1490 C C . ASP A 1 201 ? -22.006 -9.019 16.674 1.00 10.08 217 ASP A C 1
ATOM 1491 O O . ASP A 1 201 ? -23.138 -8.804 16.224 1.00 10.14 217 ASP A O 1
ATOM 1496 N N . SER A 1 202 ? -21.580 -8.518 17.837 1.00 10.05 218 SER A N 1
ATOM 1497 C CA . SER A 1 202 ? -22.441 -7.614 18.633 1.00 10.10 218 SER A CA 1
ATOM 1498 C C . SER A 1 202 ? -22.536 -6.187 18.045 1.00 9.00 218 SER A C 1
ATOM 1499 O O . SER A 1 202 ? -23.334 -5.398 18.501 1.00 8.86 218 SER A O 1
ATOM 1502 N N . LEU A 1 203 ? -21.723 -5.863 17.044 1.00 7.43 219 LEU A N 1
ATOM 1503 C CA . LEU A 1 203 ? -21.692 -4.510 16.493 1.00 9.06 219 LEU A CA 1
ATOM 1504 C C . LEU A 1 203 ? -21.945 -4.448 14.978 1.00 9.57 219 LEU A C 1
ATOM 1505 O O . LEU A 1 203 ? -22.334 -3.390 14.461 1.00 10.01 219 LEU A O 1
ATOM 1510 N N . ILE A 1 204 ? -21.827 -5.568 14.281 1.00 9.37 220 ILE A N 1
ATOM 1511 C CA . ILE A 1 204 ? -22.003 -5.537 12.801 1.00 9.61 220 ILE A CA 1
ATOM 1512 C C . ILE A 1 204 ? -23.370 -4.910 12.406 1.00 9.43 220 ILE A C 1
ATOM 1513 O O . ILE A 1 204 ? -23.439 -4.108 11.484 1.00 7.52 220 ILE A O 1
ATOM 1518 N N . GLY A 1 205 ? -24.448 -5.235 13.145 1.00 9.85 221 GLY A N 1
ATOM 1519 C CA . GLY A 1 205 ? -25.793 -4.741 12.776 1.00 10.10 221 GLY A CA 1
ATOM 1520 C C . GLY A 1 205 ? -25.863 -3.232 12.866 1.00 10.57 221 GLY A C 1
ATOM 1521 O O . GLY A 1 205 ? -26.423 -2.562 11.951 1.00 10.63 221 GLY A O 1
ATOM 1522 N N . SER A 1 206 ? -25.280 -2.689 13.955 1.00 11.31 222 SER A N 1
ATOM 1523 C CA . SER A 1 206 ? -25.312 -1.251 14.142 1.00 12.25 222 SER A CA 1
ATOM 1524 C C . SER A 1 206 ? -24.286 -0.508 13.254 1.00 11.78 222 SER A C 1
ATOM 1525 O O . SER A 1 206 ? -24.525 0.652 12.937 1.00 11.39 222 SER A O 1
ATOM 1528 N N . SER A 1 207 ? -23.198 -1.159 12.829 1.00 11.89 223 SER A N 1
ATOM 1529 C CA . SER A 1 207 ? -22.326 -0.565 11.821 1.00 11.08 223 SER A CA 1
ATOM 1530 C C . SER A 1 207 ? -23.071 -0.356 10.511 1.00 10.94 223 SER A C 1
ATOM 1531 O O . SER A 1 207 ? -22.947 0.687 9.863 1.00 9.54 223 SER A O 1
ATOM 1534 N N . LEU A 1 208 ? -23.809 -1.375 10.113 1.00 8.47 224 LEU A N 1
ATOM 1535 C CA . LEU A 1 208 ? -24.604 -1.336 8.872 1.00 9.94 224 LEU A CA 1
ATOM 1536 C C . LEU A 1 208 ? -25.669 -0.250 8.942 1.00 9.12 224 LEU A C 1
ATOM 1537 O O . LEU A 1 208 ? -25.777 0.579 8.029 1.00 9.97 224 LEU A O 1
ATOM 1542 N N . SER A 1 209 ? -26.473 -0.256 10.001 1.00 10.22 225 SER A N 1
ATOM 1543 C CA . SER A 1 209 ? -27.618 0.698 10.092 1.00 10.57 225 SER A CA 1
ATOM 1544 C C . SER A 1 209 ? -27.048 2.111 10.318 1.00 10.01 225 SER A C 1
ATOM 1545 O O . SER A 1 209 ? -27.590 3.127 9.838 1.00 14.29 225 SER A O 1
ATOM 1548 N N . GLY A 1 210 ? -25.933 2.177 11.037 1.00 10.07 226 GLY A N 1
ATOM 1549 C CA . GLY A 1 210 ? -25.270 3.414 11.344 1.00 9.81 226 GLY A CA 1
ATOM 1550 C C . GLY A 1 210 ? -24.594 4.076 10.173 1.00 10.69 226 GLY A C 1
ATOM 1551 O O . GLY A 1 210 ? -24.635 5.315 10.029 1.00 10.03 226 GLY A O 1
ATOM 1552 N N . ALA A 1 211 ? -23.991 3.258 9.314 1.00 8.82 227 ALA A N 1
ATOM 1553 C CA . ALA A 1 211 ? -23.315 3.747 8.129 1.00 9.25 227 ALA A CA 1
ATOM 1554 C C . ALA A 1 211 ? -24.309 4.061 6.985 1.00 9.02 227 ALA A C 1
ATOM 1555 O O . ALA A 1 211 ? -23.966 4.802 6.078 1.00 8.21 227 ALA A O 1
ATOM 1557 N N . TRP A 1 212 ? -25.507 3.488 7.018 1.00 8.98 228 TRP A N 1
ATOM 1558 C CA . TRP A 1 212 ? -26.498 3.719 5.934 1.00 10.15 228 TRP A CA 1
ATOM 1559 C C . TRP A 1 212 ? -26.743 5.220 5.602 1.00 11.05 228 TRP A C 1
ATOM 1560 O O . TRP A 1 212 ? -26.946 6.027 6.500 1.00 10.13 228 TRP A O 1
ATOM 1571 N N . MET A 1 213 ? -26.789 5.561 4.315 1.00 10.85 229 MET A N 1
ATOM 1572 C CA . MET A 1 213 ? -26.911 6.979 3.937 1.00 11.10 229 MET A CA 1
ATOM 1573 C C . MET A 1 213 ? -27.985 7.209 2.855 1.00 13.23 229 MET A C 1
ATOM 1574 O O . MET A 1 213 ? -27.991 8.231 2.167 1.00 13.56 229 MET A O 1
ATOM 1579 N N . TRP A 1 214 ? -28.926 6.271 2.741 1.00 13.22 230 TRP A N 1
ATOM 1580 C CA . TRP A 1 214 ? -30.019 6.386 1.746 1.00 13.90 230 TRP A CA 1
ATOM 1581 C C . TRP A 1 214 ? -31.389 6.456 2.395 1.00 13.58 230 TRP A C 1
ATOM 1582 O O . TRP A 1 214 ? -32.385 6.684 1.671 1.00 12.75 230 TRP A O 1
#

InterPro domains:
  IPR008701 Necrosis inducing protein [PF05630] (38-225)
  IPR008701 Necrosis inducing protein [PIRSF029958] (28-218)
  IPR008701 Necrosis inducing protein [PTHR33657] (2-230)

Radius of gyration: 15.74 Å; Cα contacts (8 Å, |Δi|>4): 572; chains: 1; bounding box: 37×40×41 Å

Nearest PDB structures (foldseek):
  3st1-assembly1_A  TM=1.005E+00  e=2.783E-47  Moniliophthora perniciosa
  3gnu-assembly1_P  TM=9.502E-01  e=1.671E-24  Pythium aphanidermatum
  5no9-assembly2_B  TM=9.362E-01  e=7.235E-25  Pythium aphanidermatum
  5nnw-assembly3_C  TM=9.259E-01  e=5.528E-24  Pythium aphanidermatum
  3gnz-assembly1_P  TM=9.267E-01  e=9.469E-24  Pythium aphanidermatum

B-factor: mean 15.47, std 8.51, range [2.53, 47.96]